Protein AF-A0AAV9M4F3-F1 (afdb_monomer)

Structure (mmCIF, N/CA/C/O backbone):
data_AF-A0AAV9M4F3-F1
#
_entry.id   AF-A0AAV9M4F3-F1
#
loop_
_atom_site.group_PDB
_atom_site.id
_atom_site.type_symbol
_atom_site.label_atom_id
_atom_site.label_alt_id
_atom_site.label_comp_id
_atom_site.label_asym_id
_atom_site.label_entity_id
_atom_site.label_seq_id
_atom_site.pdbx_PDB_ins_code
_atom_site.Cartn_x
_atom_site.Cartn_y
_atom_site.Cartn_z
_atom_site.occupancy
_atom_site.B_iso_or_equiv
_atom_site.auth_seq_id
_atom_site.auth_comp_id
_atom_site.auth_asym_id
_atom_site.auth_atom_id
_atom_site.pdbx_PDB_model_num
ATOM 1 N N . MET A 1 1 ? 44.749 11.381 95.506 1.00 36.91 1 MET A N 1
ATOM 2 C CA . MET A 1 1 ? 45.937 12.156 95.923 1.00 36.91 1 MET A CA 1
ATOM 3 C C . MET A 1 1 ? 46.611 12.678 94.663 1.00 36.91 1 MET A C 1
ATOM 5 O O . MET A 1 1 ? 46.812 11.901 93.741 1.00 36.91 1 MET A O 1
ATOM 9 N N . TYR A 1 2 ? 46.814 13.993 94.602 1.00 33.88 2 TYR A N 1
ATOM 10 C CA . TYR A 1 2 ? 47.424 14.760 93.508 1.00 33.88 2 TYR A CA 1
ATOM 11 C C . TYR A 1 2 ? 48.915 14.424 93.293 1.00 33.88 2 TYR A C 1
ATOM 13 O O . TYR A 1 2 ? 49.567 14.015 94.249 1.00 33.88 2 TYR A O 1
ATOM 21 N N . GLY A 1 3 ? 49.467 14.721 92.101 1.00 33.91 3 GLY A N 1
ATOM 22 C CA . GLY A 1 3 ? 50.887 15.114 91.969 1.00 33.91 3 GLY A CA 1
ATOM 23 C C . GLY A 1 3 ? 51.647 14.682 90.700 1.00 33.91 3 GLY A C 1
ATOM 24 O O . GLY A 1 3 ? 52.149 13.570 90.639 1.00 33.91 3 GLY A O 1
ATOM 25 N N . GLN A 1 4 ? 51.768 15.596 89.726 1.00 36.75 4 GLN A N 1
ATOM 26 C CA . GLN A 1 4 ? 52.709 15.638 88.573 1.00 36.75 4 GLN A CA 1
ATOM 27 C C . GLN A 1 4 ? 54.195 15.867 89.009 1.00 36.75 4 GLN A C 1
ATOM 29 O O . GLN A 1 4 ? 54.405 16.048 90.207 1.00 36.75 4 GLN A O 1
ATOM 34 N N . PRO A 1 5 ? 55.180 16.195 88.119 1.00 64.62 5 PRO A N 1
ATOM 35 C CA . PRO A 1 5 ? 55.730 15.613 86.865 1.00 64.62 5 PRO A CA 1
ATOM 36 C C . PRO A 1 5 ? 57.292 15.434 86.973 1.00 64.62 5 PRO A C 1
ATOM 38 O O . PRO A 1 5 ? 57.795 15.422 88.095 1.00 64.62 5 PRO A O 1
ATOM 41 N N . PRO A 1 6 ? 58.101 15.306 85.883 1.00 49.66 6 PRO A N 1
ATOM 42 C CA . PRO A 1 6 ? 58.659 16.525 85.264 1.00 49.66 6 PRO A CA 1
ATOM 43 C C . PRO A 1 6 ? 58.938 16.500 83.738 1.00 49.66 6 PRO A C 1
ATOM 45 O O . PRO A 1 6 ? 59.053 15.470 83.080 1.00 49.66 6 PRO A O 1
ATOM 48 N N . HIS A 1 7 ? 59.075 17.725 83.221 1.00 37.12 7 HIS A N 1
ATOM 49 C CA . HIS A 1 7 ? 59.673 18.178 81.958 1.00 37.12 7 HIS A CA 1
ATOM 50 C C . HIS A 1 7 ? 61.065 17.583 81.645 1.00 37.12 7 HIS A C 1
ATOM 52 O O . HIS A 1 7 ? 61.845 17.387 82.570 1.00 37.12 7 HIS A O 1
ATOM 58 N N . ASN A 1 8 ? 61.464 17.481 80.362 1.00 34.50 8 ASN A N 1
ATOM 59 C CA . ASN A 1 8 ? 62.283 18.523 79.702 1.00 34.50 8 ASN A CA 1
ATOM 60 C C . ASN A 1 8 ? 62.654 18.217 78.225 1.00 34.50 8 ASN A C 1
ATOM 62 O O . ASN A 1 8 ? 62.997 17.095 77.875 1.00 34.50 8 ASN A O 1
ATOM 66 N N . SER A 1 9 ? 62.629 19.292 77.424 1.00 30.66 9 SER A N 1
ATOM 67 C CA . SER A 1 9 ? 63.468 19.673 76.267 1.00 30.66 9 SER A CA 1
ATOM 68 C C . SER A 1 9 ? 63.914 18.679 75.180 1.00 30.66 9 SER A C 1
ATOM 70 O O . SER A 1 9 ? 64.603 17.705 75.459 1.00 30.66 9 SER A O 1
ATOM 72 N N . GLY A 1 10 ? 63.808 19.118 73.915 1.00 30.83 10 GLY A N 1
ATOM 73 C CA . GLY A 1 10 ? 64.914 18.897 72.968 1.00 30.83 10 GLY A CA 1
ATOM 74 C C . GLY A 1 10 ? 64.566 18.825 71.482 1.00 30.83 10 GLY A C 1
ATOM 75 O O . GLY A 1 10 ? 64.444 17.752 70.912 1.00 30.83 10 GLY A O 1
ATOM 76 N N . SER A 1 11 ? 64.487 19.984 70.838 1.00 33.66 11 SER A N 1
ATOM 77 C CA . SER A 1 11 ? 64.429 20.235 69.392 1.00 33.66 11 SER A CA 1
ATOM 78 C C . SER A 1 11 ? 65.418 19.420 68.531 1.00 33.66 11 SER A C 1
ATOM 80 O O . SER A 1 11 ? 66.601 19.393 68.862 1.00 33.66 11 SER A O 1
ATOM 82 N N . ARG A 1 12 ? 65.004 18.950 67.334 1.00 33.91 12 ARG A N 1
ATOM 83 C CA . ARG A 1 12 ? 65.708 19.194 66.041 1.00 33.91 12 ARG A CA 1
ATOM 84 C C . ARG A 1 12 ? 64.999 18.601 64.801 1.00 3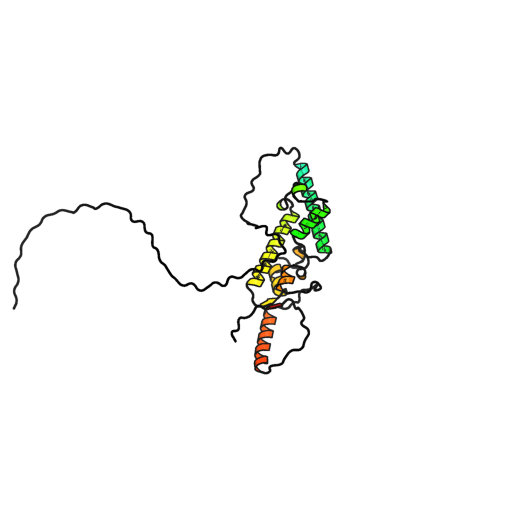3.91 12 ARG A C 1
ATOM 86 O O . ARG A 1 12 ? 64.804 17.405 64.664 1.00 33.91 12 ARG A O 1
ATOM 93 N N . ARG A 1 13 ? 64.693 19.522 63.878 1.00 33.84 13 ARG A N 1
ATOM 94 C CA . ARG A 1 13 ? 64.421 19.434 62.427 1.00 33.84 13 ARG A CA 1
ATOM 95 C C . ARG A 1 13 ? 64.874 18.150 61.690 1.00 33.84 13 ARG A C 1
ATOM 97 O O . ARG A 1 13 ? 66.064 17.856 61.702 1.00 33.84 13 ARG A O 1
ATOM 104 N N . ARG A 1 14 ? 64.006 17.590 60.833 1.00 34.41 14 ARG A N 1
ATOM 105 C CA . ARG A 1 14 ? 64.058 17.628 59.342 1.00 34.41 14 ARG A CA 1
ATOM 106 C C . ARG A 1 14 ? 63.061 16.625 58.728 1.00 34.41 14 ARG A C 1
ATOM 108 O O . ARG A 1 14 ? 62.772 15.583 59.296 1.00 34.41 14 ARG A O 1
ATOM 115 N N . SER A 1 15 ? 62.527 17.017 57.578 1.00 37.34 15 SER A N 1
ATOM 116 C CA . SER A 1 15 ? 61.495 16.394 56.740 1.00 37.34 15 SER A CA 1
ATOM 117 C C . SER A 1 15 ? 61.841 14.986 56.214 1.00 37.34 15 SER A C 1
ATOM 119 O O . SER A 1 15 ? 63.011 14.737 55.920 1.00 37.34 15 SER A O 1
ATOM 121 N N . PRO A 1 16 ? 60.847 14.100 55.984 1.00 45.00 16 PRO A N 1
ATOM 122 C CA . PRO A 1 16 ? 61.043 12.845 55.258 1.00 45.00 16 PRO A CA 1
ATOM 123 C C . PRO A 1 16 ? 60.895 13.008 53.726 1.00 45.00 16 PRO A C 1
ATOM 125 O O . PRO A 1 16 ? 60.172 13.897 53.265 1.00 45.00 16 PRO A O 1
ATOM 128 N N . PRO A 1 17 ? 61.559 12.154 52.921 1.00 39.84 17 PRO A N 1
ATOM 129 C CA . PRO A 1 17 ? 61.504 12.179 51.460 1.00 39.84 17 PRO A CA 1
ATOM 130 C C . PRO A 1 17 ? 60.249 11.477 50.901 1.00 39.84 17 PRO A C 1
ATOM 132 O O . PRO A 1 17 ? 59.674 10.591 51.529 1.00 39.84 17 PRO A O 1
ATOM 135 N N . LYS A 1 18 ? 59.845 11.875 49.687 1.00 42.41 18 LYS A N 1
ATOM 136 C CA . LYS A 1 18 ? 5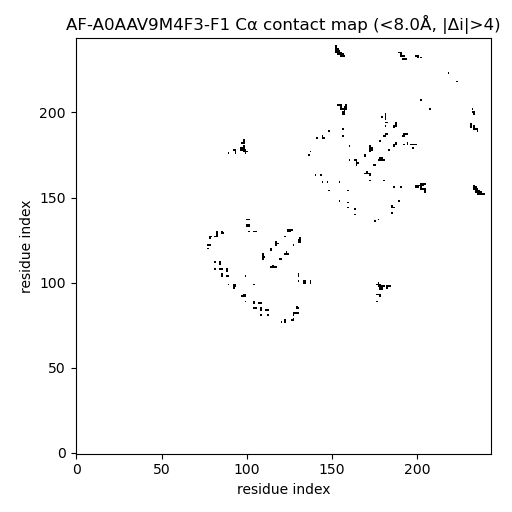8.716 11.324 48.912 1.00 42.41 18 LYS A CA 1
ATOM 137 C C . LYS A 1 18 ? 58.928 9.847 48.516 1.00 42.41 18 LYS A C 1
ATOM 139 O O . LYS A 1 18 ? 60.018 9.525 48.042 1.00 42.41 18 LYS A O 1
ATOM 144 N N . PRO A 1 19 ? 57.887 8.992 48.547 1.00 39.47 19 PRO A N 1
ATOM 145 C CA . PRO A 1 19 ? 57.871 7.726 47.816 1.00 39.47 19 PRO A CA 1
ATOM 146 C C . PRO A 1 19 ? 57.253 7.860 46.413 1.00 39.47 19 PRO A C 1
ATOM 148 O O . PRO A 1 19 ? 56.363 8.672 46.172 1.00 39.47 19 PRO A O 1
ATOM 151 N N . ARG A 1 20 ? 57.777 7.024 45.511 1.00 34.03 20 ARG A N 1
ATOM 152 C CA . ARG A 1 20 ? 57.511 6.885 44.071 1.00 34.03 20 ARG A CA 1
ATOM 153 C C . ARG A 1 20 ? 56.052 6.573 43.711 1.00 34.03 20 ARG A C 1
ATOM 155 O O . ARG A 1 20 ? 55.403 5.764 44.366 1.00 34.03 20 ARG A O 1
ATOM 162 N N . GLU A 1 21 ? 55.624 7.126 42.579 1.00 33.62 21 GLU A N 1
ATOM 163 C CA . GLU A 1 21 ? 54.439 6.732 41.815 1.00 33.62 21 GLU A CA 1
ATOM 164 C C . GLU A 1 21 ? 54.612 5.343 41.179 1.00 33.62 21 GLU A C 1
ATOM 166 O O . GLU A 1 21 ? 55.607 5.074 40.505 1.00 33.62 21 GLU A O 1
ATOM 171 N N . GLN A 1 22 ? 53.599 4.487 41.326 1.00 35.66 22 GLN A N 1
ATOM 172 C CA . GLN A 1 22 ? 53.272 3.433 40.364 1.00 35.66 22 GLN A CA 1
ATOM 173 C C . GLN A 1 22 ? 51.747 3.369 40.219 1.00 35.66 22 GLN A C 1
ATOM 175 O O . GLN A 1 22 ? 51.012 3.176 41.186 1.00 35.66 22 GLN A O 1
ATOM 180 N N . HIS A 1 23 ? 51.288 3.596 38.988 1.00 32.47 23 HIS A N 1
ATOM 181 C CA . HIS A 1 23 ? 49.892 3.640 38.562 1.00 32.47 23 HIS A CA 1
ATOM 182 C C . HIS A 1 23 ? 49.109 2.367 38.940 1.00 32.47 23 HIS A C 1
ATOM 184 O O . HIS A 1 23 ? 49.466 1.267 38.517 1.00 32.47 23 HIS A O 1
ATOM 190 N N . ARG A 1 24 ? 47.971 2.521 39.634 1.00 30.34 24 ARG A N 1
ATOM 191 C CA . ARG A 1 24 ? 46.909 1.502 39.705 1.00 30.34 24 ARG A CA 1
ATOM 192 C C . ARG A 1 24 ? 45.875 1.755 38.604 1.00 30.34 24 ARG A C 1
ATOM 194 O O . ARG A 1 24 ? 45.222 2.793 38.595 1.00 30.34 24 ARG A O 1
ATOM 201 N N . ARG A 1 25 ? 45.706 0.779 37.705 1.00 26.53 25 ARG A N 1
ATOM 202 C CA . ARG A 1 25 ? 44.519 0.634 36.847 1.00 26.53 25 ARG A CA 1
ATOM 203 C C . ARG A 1 25 ? 43.336 0.184 37.712 1.00 26.53 25 ARG A C 1
ATOM 205 O O . ARG A 1 25 ? 43.470 -0.786 38.453 1.00 26.53 25 ARG A O 1
ATOM 212 N N . PHE A 1 26 ? 42.193 0.853 37.594 1.00 28.64 26 PHE A N 1
ATOM 213 C CA . PHE A 1 26 ? 40.926 0.398 38.166 1.00 28.64 26 PHE A CA 1
ATOM 214 C C . PHE A 1 26 ? 40.188 -0.473 37.142 1.00 28.64 26 PHE A C 1
ATOM 216 O O . PHE A 1 26 ? 39.771 0.018 36.099 1.00 28.64 26 PHE A O 1
ATOM 223 N N . HIS A 1 27 ? 40.021 -1.757 37.455 1.00 31.84 27 HIS A N 1
ATOM 224 C CA . HIS A 1 27 ? 38.953 -2.604 36.924 1.00 31.84 27 HIS A CA 1
ATOM 225 C C . HIS A 1 27 ? 38.106 -3.031 38.127 1.00 31.84 27 HIS A C 1
ATOM 227 O O . HIS A 1 27 ? 38.614 -3.703 39.023 1.00 31.84 27 HIS A O 1
ATOM 233 N N . GLN A 1 28 ? 36.846 -2.601 38.177 1.00 32.81 28 GLN A N 1
ATOM 234 C CA . GLN A 1 28 ? 35.847 -3.109 39.116 1.00 32.81 28 GLN A CA 1
ATOM 235 C C . GLN A 1 28 ? 34.913 -4.051 38.355 1.00 32.81 28 GLN A C 1
ATOM 237 O O . GLN A 1 28 ? 34.187 -3.619 37.465 1.00 32.81 28 GLN A O 1
ATOM 242 N N . ASN A 1 29 ? 34.955 -5.331 38.724 1.00 28.27 29 ASN A N 1
ATOM 243 C CA . ASN A 1 29 ? 33.847 -6.262 38.534 1.00 28.27 29 ASN A CA 1
ATOM 244 C C . ASN A 1 29 ? 32.777 -5.950 39.587 1.00 28.27 29 ASN A C 1
ATOM 246 O O . ASN A 1 29 ? 33.109 -5.767 40.761 1.00 28.27 29 ASN A O 1
ATOM 250 N N . SER A 1 30 ? 31.507 -5.944 39.192 1.00 29.98 30 SER A N 1
ATOM 251 C CA . SER A 1 30 ? 30.393 -6.067 40.129 1.00 29.98 30 SER A CA 1
ATOM 252 C C . SER A 1 30 ? 29.280 -6.870 39.468 1.00 29.98 30 SER A C 1
ATOM 254 O O . SER A 1 30 ? 28.724 -6.459 38.451 1.00 29.98 30 SER A O 1
ATOM 256 N N . ASP A 1 31 ? 29.023 -8.041 40.039 1.00 30.45 31 ASP A N 1
ATOM 257 C CA . ASP A 1 31 ? 27.980 -8.970 39.640 1.00 30.45 31 ASP A CA 1
ATOM 258 C C . ASP A 1 31 ? 26.675 -8.694 40.407 1.00 30.45 31 ASP A C 1
ATOM 260 O O . ASP A 1 31 ? 26.673 -8.485 41.619 1.00 30.45 31 ASP A O 1
ATOM 264 N N . HIS A 1 32 ? 25.580 -8.805 39.648 1.00 30.75 32 HIS A N 1
ATOM 265 C CA . HIS A 1 32 ? 24.209 -9.164 40.042 1.00 30.75 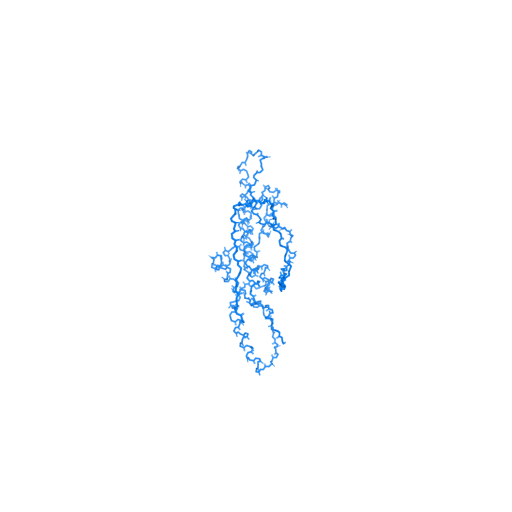32 HIS A CA 1
ATOM 266 C C . HIS A 1 32 ? 23.260 -8.065 40.556 1.00 30.75 32 HIS A C 1
ATOM 268 O O . HIS A 1 32 ? 23.015 -7.909 41.749 1.00 30.75 32 HIS A O 1
ATOM 274 N N . ILE A 1 33 ? 22.559 -7.438 39.598 1.00 28.64 33 ILE A N 1
ATOM 275 C CA . ILE A 1 33 ? 21.176 -6.969 39.775 1.00 28.64 33 ILE A CA 1
ATOM 276 C C . ILE A 1 33 ? 20.260 -7.828 38.895 1.00 28.64 33 ILE A C 1
ATOM 278 O O . ILE A 1 33 ? 20.448 -7.947 37.684 1.00 28.64 33 ILE A O 1
ATOM 282 N N . HIS A 1 34 ? 19.272 -8.438 39.542 1.00 31.05 34 HIS A N 1
ATOM 283 C CA . HIS A 1 34 ? 18.214 -9.246 38.952 1.00 31.05 34 HIS A CA 1
ATOM 284 C C . HIS A 1 34 ? 17.273 -8.328 38.150 1.00 31.05 34 HIS A C 1
ATOM 286 O O . HIS A 1 34 ? 16.518 -7.553 38.731 1.00 31.05 34 HIS A O 1
ATOM 292 N N . SER A 1 35 ? 17.342 -8.388 36.818 1.00 27.88 35 SER A N 1
ATOM 293 C CA . SER A 1 35 ? 16.383 -7.736 35.919 1.00 27.88 35 SER A CA 1
ATOM 294 C C . SER A 1 35 ? 15.358 -8.762 35.446 1.00 27.88 35 SER A C 1
ATOM 296 O O . SER A 1 35 ? 15.712 -9.829 34.937 1.00 27.88 35 SER A O 1
ATOM 298 N N . SER A 1 36 ? 14.089 -8.450 35.678 1.00 29.23 36 SER A N 1
ATOM 299 C CA . SER A 1 36 ? 12.918 -9.184 35.221 1.00 29.23 36 SER A CA 1
ATOM 300 C C . SER A 1 36 ? 12.835 -9.193 33.692 1.00 29.23 36 SER A C 1
ATOM 302 O O . SER A 1 36 ? 13.106 -8.206 33.012 1.00 29.23 36 SER A O 1
ATOM 304 N N . GLN A 1 37 ? 12.468 -10.360 33.168 1.00 28.16 37 GLN A N 1
ATOM 305 C CA . GLN A 1 37 ? 12.409 -10.704 31.752 1.00 28.16 37 GLN A CA 1
ATOM 306 C C . GLN A 1 37 ? 11.556 -9.722 30.939 1.00 28.16 37 GLN A C 1
ATOM 308 O O . GLN A 1 37 ? 10.338 -9.644 31.096 1.00 28.16 37 GLN A O 1
ATOM 313 N N . SER A 1 38 ? 12.199 -9.037 29.999 1.00 29.09 38 SER A N 1
ATOM 314 C CA . SER A 1 38 ? 11.549 -8.457 28.833 1.00 29.09 38 SER A CA 1
ATOM 315 C C . SER A 1 38 ? 10.957 -9.587 27.986 1.00 29.09 38 SER A C 1
ATOM 317 O O . SER A 1 38 ? 11.669 -10.464 27.495 1.00 29.09 38 SER A O 1
ATOM 319 N N . GLN A 1 39 ? 9.632 -9.588 27.831 1.00 28.62 39 GLN A N 1
ATOM 320 C CA . GLN A 1 39 ? 8.961 -10.475 26.889 1.00 28.62 39 GLN A CA 1
ATOM 321 C C . GLN A 1 39 ? 9.410 -10.123 25.468 1.00 28.62 39 GLN A C 1
ATOM 323 O O . GLN A 1 39 ? 9.155 -9.028 24.970 1.00 28.62 39 GLN A O 1
ATOM 328 N N . ASN A 1 40 ? 10.103 -11.066 24.832 1.00 25.22 40 ASN A N 1
ATOM 329 C CA . ASN A 1 40 ? 10.428 -11.025 23.415 1.00 25.22 40 ASN A CA 1
ATOM 330 C C . ASN A 1 40 ? 9.125 -10.985 22.609 1.00 25.22 40 ASN A C 1
ATOM 332 O O . ASN A 1 40 ? 8.413 -11.986 22.515 1.00 25.22 40 ASN A O 1
ATOM 336 N N . TYR A 1 41 ? 8.820 -9.834 22.014 1.00 30.66 41 TYR A N 1
ATOM 337 C CA . TYR A 1 41 ? 7.821 -9.746 20.959 1.00 30.66 41 TYR A CA 1
ATOM 338 C C . TYR A 1 41 ? 8.390 -10.443 19.722 1.00 30.66 41 TYR A C 1
ATOM 340 O O . TYR A 1 41 ? 9.192 -9.882 18.978 1.00 30.66 41 TYR A O 1
ATOM 348 N N . TYR A 1 42 ? 8.005 -11.703 19.532 1.00 30.55 42 TYR A N 1
ATOM 349 C CA . TYR A 1 42 ? 8.253 -12.426 18.294 1.00 30.55 42 TYR A CA 1
ATOM 350 C C . TYR A 1 42 ? 7.461 -11.747 17.175 1.00 30.55 42 TYR A C 1
ATOM 352 O O . TYR A 1 42 ? 6.239 -11.865 17.098 1.00 30.55 42 TYR A O 1
ATOM 360 N N . PHE A 1 43 ? 8.166 -11.020 16.310 1.00 33.78 43 PHE A N 1
ATOM 361 C CA . PHE A 1 43 ? 7.644 -10.618 15.011 1.00 33.78 43 PHE A CA 1
ATOM 362 C C . PHE A 1 43 ? 7.334 -11.897 14.217 1.00 33.78 43 PHE A C 1
ATOM 364 O O . PHE A 1 43 ? 8.243 -12.710 14.026 1.00 33.78 43 PHE A O 1
ATOM 371 N N . PRO A 1 44 ? 6.092 -12.129 13.758 1.00 33.69 44 PRO A N 1
ATOM 372 C CA . PRO A 1 44 ? 5.830 -13.246 12.867 1.00 33.69 44 PRO A CA 1
ATOM 373 C C . PRO A 1 44 ? 6.552 -12.980 11.538 1.00 33.69 44 PRO A C 1
ATOM 375 O O . PRO A 1 44 ? 6.191 -12.071 10.792 1.00 33.69 44 PRO A O 1
ATOM 378 N N . GLN A 1 45 ? 7.602 -13.757 11.251 1.00 31.33 45 GLN A N 1
ATOM 379 C CA . GLN A 1 45 ? 8.213 -13.799 9.925 1.00 31.33 45 GLN A CA 1
ATOM 380 C C . GLN A 1 45 ? 7.186 -14.359 8.941 1.00 31.33 45 GLN A C 1
ATOM 382 O O . GLN A 1 45 ? 6.892 -15.553 8.949 1.00 31.33 45 GLN A O 1
ATOM 387 N N . ASN A 1 46 ? 6.641 -13.498 8.086 1.00 34.75 46 ASN A N 1
ATOM 388 C CA . ASN A 1 46 ? 5.799 -13.939 6.988 1.00 34.75 46 ASN A CA 1
ATOM 389 C C . ASN A 1 46 ? 6.695 -14.435 5.838 1.00 34.75 46 ASN A C 1
ATOM 391 O O . ASN A 1 46 ? 7.555 -13.704 5.348 1.00 34.75 46 ASN A O 1
ATOM 395 N N . SER A 1 47 ? 6.494 -15.679 5.404 1.00 31.83 47 SER A N 1
ATOM 396 C CA . SER A 1 47 ? 7.343 -16.419 4.453 1.00 31.83 47 SER A CA 1
ATOM 397 C C . SER A 1 47 ? 7.204 -15.991 2.981 1.00 31.83 47 SER A C 1
ATOM 399 O O . SER A 1 47 ? 7.633 -16.716 2.089 1.00 31.83 47 SER A O 1
ATOM 401 N N . TYR A 1 48 ? 6.616 -14.823 2.706 1.00 36.62 48 TYR A N 1
ATOM 402 C CA . TYR A 1 48 ? 6.393 -14.308 1.345 1.00 36.62 48 TYR A CA 1
ATOM 403 C C . TYR A 1 48 ? 7.515 -13.395 0.829 1.00 36.62 48 TYR A C 1
ATOM 405 O O . TYR A 1 48 ? 7.424 -12.873 -0.279 1.00 36.62 48 TYR A O 1
ATOM 413 N N . PHE A 1 49 ? 8.589 -13.229 1.601 1.00 39.31 49 PHE A N 1
ATOM 414 C CA . PHE A 1 49 ? 9.776 -12.490 1.189 1.00 39.31 49 PHE A CA 1
ATOM 415 C C . PHE A 1 49 ? 10.985 -13.431 1.184 1.00 39.31 49 PHE A C 1
ATOM 417 O O . PHE A 1 49 ? 11.290 -14.019 2.227 1.00 39.31 49 PHE A O 1
ATOM 424 N N . PRO A 1 50 ? 11.733 -13.566 0.071 1.00 27.73 50 PRO A N 1
ATOM 425 C CA . PRO A 1 50 ? 13.111 -13.998 0.196 1.00 27.73 50 PRO A CA 1
ATOM 426 C C . PRO A 1 50 ? 13.811 -12.956 1.066 1.00 27.73 50 PRO A C 1
ATOM 428 O O . PRO A 1 50 ? 13.761 -11.761 0.778 1.00 27.73 50 PRO A O 1
ATOM 431 N N . ASN A 1 51 ? 14.400 -13.424 2.164 1.00 31.61 51 ASN A N 1
ATOM 432 C CA . ASN A 1 51 ? 15.109 -12.632 3.157 1.00 31.61 51 ASN A CA 1
ATOM 433 C C . ASN A 1 51 ? 16.308 -11.920 2.505 1.00 31.61 51 ASN A C 1
ATOM 435 O O . ASN A 1 51 ? 17.438 -12.397 2.559 1.00 31.61 51 ASN A O 1
ATOM 439 N N . GLN A 1 52 ? 16.065 -10.786 1.850 1.00 36.50 52 GLN A N 1
ATOM 440 C CA . GLN A 1 52 ? 17.098 -9.801 1.587 1.00 36.50 52 GLN A CA 1
ATOM 441 C C . GLN A 1 52 ? 17.178 -8.956 2.845 1.00 36.50 52 GLN A C 1
ATOM 443 O O . GLN A 1 52 ? 16.388 -8.033 3.039 1.00 36.50 52 GLN A O 1
ATOM 448 N N . SER A 1 53 ? 18.116 -9.335 3.715 1.00 31.55 53 SER A N 1
ATOM 449 C CA . SER A 1 53 ? 18.656 -8.482 4.768 1.00 31.55 53 SER A CA 1
ATOM 450 C C . SER A 1 53 ? 18.895 -7.088 4.186 1.00 31.55 53 SER A C 1
ATOM 452 O O . SER A 1 53 ? 19.907 -6.821 3.539 1.00 31.55 53 SER A O 1
ATOM 454 N N . SER A 1 54 ? 17.914 -6.206 4.351 1.00 37.59 54 SER A N 1
ATOM 455 C CA . SER A 1 54 ? 18.038 -4.808 3.982 1.00 37.59 54 SER A CA 1
ATOM 456 C C . SER A 1 54 ? 18.663 -4.138 5.184 1.00 37.59 54 SER A C 1
ATOM 458 O O . SER A 1 54 ? 18.000 -3.531 6.020 1.00 37.59 54 SER A O 1
ATOM 460 N N . ASN A 1 55 ? 19.972 -4.336 5.302 1.00 29.61 55 ASN A N 1
ATOM 461 C CA . ASN A 1 55 ? 20.804 -3.507 6.144 1.00 29.61 55 ASN A CA 1
ATOM 462 C C . ASN A 1 55 ? 20.733 -2.094 5.541 1.00 29.61 55 ASN A C 1
ATOM 464 O O . ASN A 1 55 ? 21.519 -1.742 4.664 1.00 29.61 55 ASN A O 1
ATOM 468 N N . PHE A 1 56 ? 19.760 -1.289 5.976 1.00 41.22 56 PHE A N 1
ATOM 469 C CA . PHE A 1 56 ? 19.636 0.136 5.649 1.00 41.22 56 PHE A CA 1
ATOM 470 C C . PHE A 1 56 ? 20.687 0.959 6.413 1.00 41.22 56 PHE A C 1
ATOM 472 O O . PHE A 1 56 ? 20.396 1.983 7.027 1.00 41.22 56 PHE A O 1
ATOM 479 N N . GLY A 1 57 ? 21.936 0.495 6.393 1.00 29.08 57 GLY A N 1
ATOM 480 C CA . GLY A 1 57 ? 23.075 1.349 6.672 1.00 29.08 57 GLY A CA 1
ATOM 481 C C . GLY A 1 57 ? 23.238 2.304 5.497 1.00 29.08 57 GLY A C 1
ATOM 482 O O . GLY A 1 57 ? 23.151 1.887 4.344 1.00 29.08 57 GLY A O 1
ATOM 483 N N . TYR A 1 58 ? 23.460 3.584 5.784 1.00 35.28 58 TYR A N 1
ATOM 484 C CA . TYR A 1 58 ? 23.911 4.561 4.801 1.00 35.28 58 TYR A CA 1
ATOM 485 C C . TYR A 1 58 ? 25.114 3.986 4.038 1.00 35.28 58 TYR A C 1
ATOM 487 O O . TYR A 1 58 ? 26.219 3.933 4.574 1.00 35.28 58 TYR A O 1
ATOM 495 N N . ILE A 1 59 ? 24.903 3.521 2.805 1.00 36.81 59 ILE A N 1
ATOM 496 C CA . ILE A 1 59 ? 25.997 3.097 1.933 1.00 36.81 59 ILE A CA 1
ATOM 497 C C . ILE A 1 59 ? 26.426 4.342 1.154 1.00 36.81 59 ILE A C 1
ATOM 499 O O . ILE A 1 59 ? 25.624 4.868 0.376 1.00 36.81 59 ILE A O 1
ATOM 503 N N . PRO A 1 60 ? 27.652 4.855 1.356 1.00 37.69 60 PRO A N 1
ATOM 504 C CA . PRO A 1 60 ? 28.142 5.975 0.574 1.00 37.69 60 PRO A CA 1
ATOM 505 C C . PRO A 1 60 ? 28.213 5.564 -0.899 1.00 37.69 60 PRO A C 1
ATOM 507 O O . PRO A 1 60 ? 28.639 4.458 -1.240 1.00 37.69 60 PRO A O 1
ATOM 510 N N . PHE A 1 61 ? 27.765 6.463 -1.775 1.00 37.62 61 PHE A N 1
ATOM 511 C CA . PHE A 1 61 ? 27.840 6.326 -3.225 1.00 37.62 61 PHE A CA 1
ATOM 512 C C . PHE A 1 61 ? 29.298 6.141 -3.67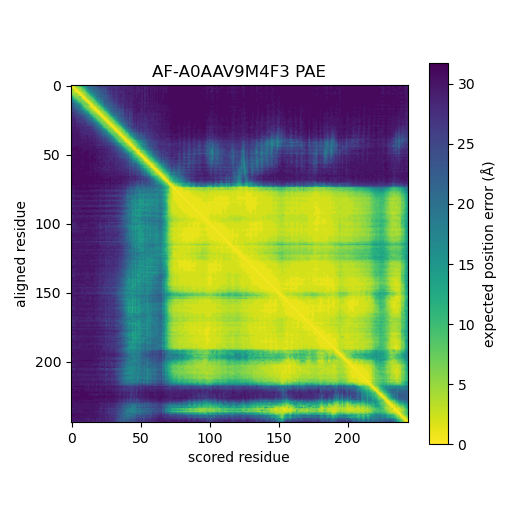4 1.00 37.62 61 PHE A C 1
ATOM 514 O O . PHE A 1 61 ? 29.993 7.109 -3.970 1.00 37.62 61 PHE A O 1
ATOM 521 N N . HIS A 1 62 ? 29.768 4.899 -3.766 1.00 40.22 62 HIS A N 1
ATOM 522 C CA . HIS A 1 62 ? 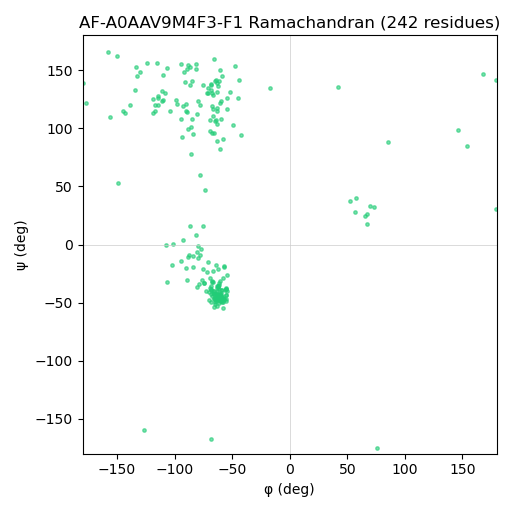31.013 4.588 -4.456 1.00 40.22 62 HIS A CA 1
ATOM 523 C C . HIS A 1 62 ? 30.720 4.401 -5.946 1.00 40.22 62 HIS A C 1
ATOM 525 O O . HIS A 1 62 ? 30.205 3.373 -6.384 1.00 40.22 62 HIS A O 1
ATOM 531 N N . GLN A 1 63 ? 31.027 5.438 -6.727 1.00 42.59 63 GLN A N 1
ATOM 532 C CA . GLN A 1 63 ? 31.166 5.324 -8.175 1.00 42.59 63 GLN A CA 1
ATOM 533 C C . GLN A 1 63 ? 32.401 4.467 -8.460 1.00 42.59 63 GLN A C 1
ATOM 535 O O . GLN A 1 63 ? 33.507 4.814 -8.054 1.00 42.59 63 GLN A O 1
ATOM 540 N N . ASN A 1 64 ? 32.207 3.336 -9.130 1.00 36.75 64 ASN A N 1
ATOM 541 C CA . ASN A 1 64 ? 33.300 2.486 -9.582 1.00 36.75 64 ASN A CA 1
ATOM 542 C C . ASN A 1 64 ? 33.921 3.130 -10.844 1.00 36.75 64 ASN A C 1
ATOM 544 O O . ASN A 1 64 ? 33.190 3.324 -11.821 1.00 36.75 64 ASN A O 1
ATOM 548 N N . PRO A 1 65 ? 35.215 3.498 -10.870 1.00 48.19 65 PRO A N 1
ATOM 549 C CA . PRO A 1 65 ? 35.825 4.105 -12.045 1.00 48.19 65 PRO A CA 1
ATOM 550 C C . PRO A 1 65 ? 36.354 2.995 -12.956 1.00 48.19 65 PRO A C 1
ATOM 552 O O . PRO A 1 65 ? 37.420 2.438 -12.712 1.00 48.19 65 PRO A O 1
ATOM 555 N N . GLY A 1 66 ? 35.603 2.638 -13.999 1.00 42.81 66 GLY A N 1
ATOM 556 C CA . GLY A 1 66 ? 36.070 1.577 -14.891 1.00 42.81 66 GLY A CA 1
ATOM 557 C C . GLY A 1 66 ? 35.184 1.183 -16.061 1.00 42.81 66 GLY A C 1
ATOM 558 O O . GLY A 1 66 ? 35.246 0.031 -16.453 1.00 42.81 66 GLY A O 1
ATOM 559 N N . PHE A 1 67 ? 34.381 2.083 -16.635 1.00 44.69 67 PHE A N 1
ATOM 560 C CA . PHE A 1 67 ? 33.796 1.863 -17.964 1.00 44.69 67 PHE A CA 1
ATOM 561 C C . PHE A 1 67 ? 33.762 3.192 -18.719 1.00 44.69 67 PHE A C 1
ATOM 563 O O . PHE A 1 67 ? 33.087 4.137 -18.315 1.00 44.69 67 PHE A O 1
ATOM 570 N N . GLN A 1 68 ? 34.548 3.286 -19.791 1.00 41.75 68 GLN A N 1
ATOM 571 C CA . GLN A 1 68 ? 34.587 4.450 -20.674 1.00 41.75 68 GLN A CA 1
ATOM 572 C C . GLN A 1 68 ? 33.250 4.555 -21.426 1.00 41.75 68 GLN A C 1
ATOM 574 O O . GLN A 1 68 ? 33.032 3.889 -22.434 1.00 41.75 68 GLN A O 1
ATOM 579 N N . PHE A 1 69 ? 32.329 5.374 -20.914 1.00 43.56 69 PHE A N 1
ATOM 580 C CA . PHE A 1 69 ? 31.048 5.661 -21.560 1.00 43.56 69 PHE A CA 1
ATOM 581 C C . PHE A 1 69 ? 31.226 6.706 -22.662 1.00 43.56 69 PHE A C 1
ATOM 583 O O . PHE A 1 69 ? 31.423 7.886 -22.382 1.00 43.56 69 PHE A O 1
ATOM 590 N N . SER A 1 70 ? 31.048 6.290 -23.915 1.00 47.34 70 SER A N 1
ATOM 591 C CA . SER A 1 70 ? 30.780 7.206 -25.035 1.00 47.34 70 SER A CA 1
ATOM 592 C C . SER A 1 70 ? 29.283 7.538 -25.205 1.00 47.34 70 SER A C 1
ATOM 594 O O . SER A 1 70 ? 28.890 8.032 -26.253 1.00 47.34 70 SER A O 1
ATOM 596 N N . SER A 1 71 ? 28.406 7.290 -24.220 1.00 55.88 71 SER A N 1
ATOM 597 C CA . SER A 1 71 ? 26.947 7.381 -24.443 1.00 55.88 71 SER A CA 1
ATOM 598 C C . SER A 1 71 ? 26.121 7.809 -23.220 1.00 55.88 71 SER A C 1
ATOM 600 O O . SER A 1 71 ? 25.136 7.171 -22.852 1.00 55.88 71 SER A O 1
ATOM 602 N N . ARG A 1 72 ? 26.467 8.936 -22.584 1.00 58.66 72 ARG A N 1
ATOM 603 C CA . ARG A 1 72 ? 25.658 9.503 -21.480 1.00 58.66 72 ARG A CA 1
ATOM 604 C C . ARG A 1 72 ? 24.182 9.735 -21.869 1.00 58.66 72 ARG A C 1
ATOM 606 O O . ARG A 1 72 ? 23.324 9.664 -20.998 1.00 58.66 72 ARG A O 1
ATOM 613 N N . SER A 1 73 ? 23.894 9.946 -23.158 1.00 64.75 73 SER A N 1
ATOM 614 C CA . SER A 1 73 ? 22.533 10.003 -23.716 1.00 64.75 73 SER A CA 1
ATOM 615 C C . SER A 1 73 ? 21.804 8.652 -23.673 1.00 64.75 73 SER A C 1
ATOM 617 O O . SER A 1 73 ? 20.661 8.590 -23.238 1.00 64.75 73 SER A O 1
ATOM 619 N N . SER A 1 74 ? 22.478 7.558 -24.037 1.00 82.12 74 SER A N 1
ATOM 620 C CA . SER A 1 74 ? 21.873 6.223 -24.140 1.00 82.12 74 SER A CA 1
ATOM 621 C C . SER A 1 74 ? 21.463 5.646 -22.782 1.00 82.12 74 SER A C 1
ATOM 623 O O . SER A 1 74 ? 20.405 5.037 -22.669 1.00 82.12 74 SER A O 1
ATOM 625 N N . TYR A 1 75 ? 22.254 5.869 -21.725 1.00 88.56 75 TYR A N 1
ATOM 626 C CA . TYR A 1 75 ? 21.876 5.407 -20.383 1.00 88.56 75 TYR A CA 1
ATOM 627 C C . TYR A 1 75 ? 20.639 6.146 -19.848 1.00 88.56 75 TYR A C 1
ATOM 629 O O . TYR A 1 75 ? 19.756 5.524 -19.259 1.00 88.56 75 TYR A O 1
ATOM 637 N N . GLY A 1 76 ? 20.556 7.461 -20.086 1.00 91.12 76 GLY A N 1
ATOM 638 C CA . GLY A 1 76 ? 19.378 8.258 -19.734 1.00 91.12 76 GLY A CA 1
ATOM 639 C C . GLY A 1 76 ? 18.115 7.733 -20.418 1.00 91.12 76 GLY A C 1
ATOM 640 O O . GLY A 1 76 ? 17.120 7.480 -19.746 1.00 91.12 76 GLY A O 1
ATOM 641 N N . GLU A 1 77 ? 18.190 7.449 -21.720 1.00 93.00 77 GLU A N 1
ATOM 642 C CA . GLU A 1 77 ? 17.078 6.865 -22.482 1.00 93.00 77 GLU A CA 1
ATOM 643 C C . GLU A 1 77 ? 16.622 5.504 -21.935 1.00 93.00 77 GLU A C 1
ATOM 645 O O . GLU A 1 77 ? 15.419 5.229 -21.882 1.00 93.00 77 GLU A O 1
ATOM 650 N N . VAL A 1 78 ? 17.560 4.652 -21.503 1.00 94.62 78 VAL A N 1
ATOM 651 C CA . VAL A 1 78 ? 17.231 3.360 -20.880 1.00 94.62 78 VAL A CA 1
ATOM 652 C C . VAL A 1 78 ? 16.496 3.574 -19.559 1.00 94.62 78 VAL A C 1
ATOM 654 O O . VAL A 1 78 ? 15.428 2.990 -19.370 1.00 94.62 78 VAL A O 1
ATOM 657 N N . VAL A 1 79 ? 17.012 4.428 -18.669 1.00 96.50 79 VAL A N 1
ATOM 658 C CA . VAL A 1 79 ? 16.360 4.723 -17.381 1.00 96.50 79 VAL A CA 1
ATOM 659 C C . VAL A 1 79 ? 14.961 5.288 -17.599 1.00 96.50 79 VAL A C 1
ATOM 661 O O . VAL A 1 79 ? 14.017 4.806 -16.982 1.00 96.50 79 VAL A O 1
ATOM 664 N N . GLU A 1 80 ? 14.795 6.239 -18.516 1.00 96.88 80 GLU A N 1
ATOM 665 C CA . GLU A 1 80 ? 13.486 6.817 -18.824 1.00 96.88 80 GLU A CA 1
ATOM 666 C C . GLU A 1 80 ? 12.505 5.793 -19.405 1.00 96.88 80 GLU A C 1
ATOM 668 O O . GLU A 1 80 ? 11.326 5.779 -19.049 1.00 96.88 80 GLU A O 1
ATOM 673 N N . ARG A 1 81 ? 12.963 4.914 -20.307 1.00 97.12 81 ARG A N 1
ATOM 674 C CA . ARG A 1 81 ? 12.129 3.833 -20.853 1.00 97.12 81 ARG A CA 1
ATOM 675 C C . ARG A 1 81 ? 11.648 2.902 -19.742 1.00 97.12 81 ARG A C 1
ATOM 677 O O . ARG A 1 81 ? 10.487 2.491 -19.760 1.00 97.12 81 ARG A O 1
ATOM 684 N N . VAL A 1 82 ? 12.534 2.555 -18.815 1.00 98.00 82 VAL A N 1
ATOM 685 C CA . VAL A 1 82 ? 12.217 1.682 -17.683 1.00 98.00 82 VAL A CA 1
ATOM 686 C C . VAL A 1 82 ? 11.268 2.381 -16.710 1.00 98.00 82 VAL A C 1
ATOM 688 O O . VAL A 1 82 ? 10.280 1.780 -16.293 1.00 98.00 82 VAL A O 1
ATOM 691 N N . ASP A 1 83 ? 11.499 3.658 -16.414 1.00 98.44 83 ASP A N 1
ATOM 692 C CA . ASP A 1 83 ? 10.641 4.461 -15.540 1.00 98.44 83 ASP A CA 1
ATOM 693 C C . ASP A 1 83 ? 9.217 4.593 -16.099 1.00 98.44 83 ASP A C 1
ATOM 695 O O . ASP A 1 83 ? 8.244 4.341 -15.390 1.00 98.44 83 ASP A O 1
ATOM 699 N N . ARG A 1 84 ? 9.073 4.834 -17.410 1.00 98.50 84 ARG A N 1
ATOM 700 C CA . ARG A 1 84 ? 7.761 4.825 -18.083 1.00 98.50 84 ARG A CA 1
ATOM 701 C C . ARG A 1 84 ? 7.035 3.486 -17.945 1.00 98.50 84 ARG A C 1
ATOM 703 O O . ARG A 1 84 ? 5.819 3.472 -17.758 1.00 98.50 84 ARG A O 1
ATOM 710 N N . ALA A 1 85 ? 7.755 2.367 -18.034 1.00 98.44 85 ALA A N 1
ATOM 711 C CA . ALA A 1 85 ? 7.161 1.047 -17.834 1.00 98.44 85 ALA A CA 1
ATOM 712 C C . ALA A 1 85 ? 6.690 0.857 -16.383 1.00 98.44 85 ALA A C 1
ATOM 714 O O . ALA A 1 85 ? 5.586 0.364 -16.166 1.00 98.44 85 ALA A O 1
ATOM 715 N N . VAL A 1 86 ? 7.478 1.306 -15.401 1.00 98.56 86 VAL A N 1
ATOM 716 C CA . VAL A 1 86 ? 7.110 1.289 -13.976 1.00 98.56 86 VAL A CA 1
ATOM 717 C C . VAL A 1 86 ? 5.853 2.119 -13.714 1.00 98.56 86 VAL A C 1
ATOM 719 O O . VAL A 1 86 ? 4.922 1.612 -13.092 1.00 98.56 86 VAL A O 1
ATOM 722 N N . ILE A 1 87 ? 5.789 3.353 -14.226 1.00 98.62 87 ILE A N 1
ATOM 723 C CA . ILE A 1 87 ? 4.612 4.230 -14.097 1.00 98.62 87 ILE A CA 1
ATOM 724 C C . ILE A 1 87 ? 3.380 3.555 -14.702 1.00 98.62 87 ILE A C 1
ATOM 726 O O . ILE A 1 87 ? 2.324 3.506 -14.071 1.00 98.62 87 ILE A O 1
ATOM 730 N N . LYS A 1 88 ? 3.516 2.988 -15.909 1.00 98.56 88 LYS A N 1
ATOM 731 C CA . LYS A 1 88 ? 2.412 2.300 -16.581 1.00 98.56 88 LYS A CA 1
ATOM 732 C C . LYS A 1 88 ? 1.916 1.108 -15.764 1.00 98.56 88 LYS A C 1
ATOM 734 O O . LYS A 1 88 ? 0.722 1.011 -15.521 1.00 98.56 88 LYS A O 1
ATOM 739 N N . VAL A 1 89 ? 2.816 0.231 -15.324 1.00 98.44 89 VAL A N 1
ATOM 740 C CA . VAL A 1 89 ? 2.475 -0.937 -14.498 1.00 98.44 89 VAL A CA 1
ATOM 741 C C . VAL A 1 89 ? 1.784 -0.524 -13.205 1.00 98.44 89 VAL A C 1
ATOM 743 O O . VAL A 1 89 ? 0.784 -1.127 -12.829 1.00 98.44 89 VAL A O 1
ATOM 746 N N . ARG A 1 90 ? 2.310 0.498 -12.523 1.00 98.19 90 ARG A N 1
ATOM 747 C CA . ARG A 1 90 ? 1.727 1.006 -11.280 1.00 98.19 90 ARG A CA 1
ATOM 748 C C . ARG A 1 90 ? 0.289 1.459 -11.502 1.00 98.19 90 ARG A C 1
ATOM 750 O O . ARG A 1 90 ? -0.597 1.026 -10.777 1.00 98.19 90 ARG A O 1
ATOM 757 N N . ARG A 1 91 ? 0.064 2.272 -12.532 1.00 98.12 91 ARG A N 1
ATOM 758 C CA . ARG A 1 91 ? -1.269 2.739 -12.916 1.00 98.12 91 ARG A CA 1
ATOM 759 C C . ARG A 1 91 ? -2.203 1.577 -13.254 1.00 98.12 91 ARG A C 1
ATOM 761 O O . ARG A 1 91 ? -3.312 1.543 -12.743 1.00 98.12 91 ARG A O 1
ATOM 768 N N . ASP A 1 92 ? -1.741 0.611 -14.047 1.00 98.25 92 ASP A N 1
ATOM 769 C CA . ASP A 1 92 ? -2.545 -0.552 -14.442 1.00 98.25 92 ASP A CA 1
ATOM 770 C C . ASP A 1 92 ? -2.975 -1.387 -13.203 1.00 98.25 92 ASP A C 1
ATOM 772 O O . ASP A 1 92 ? -4.093 -1.895 -13.161 1.00 98.25 92 ASP A O 1
ATOM 776 N N . LEU A 1 93 ? -2.132 -1.489 -12.162 1.00 97.38 93 LEU A N 1
ATOM 777 C CA . LEU A 1 93 ? -2.489 -2.143 -10.889 1.00 97.38 93 LEU A CA 1
ATOM 778 C C . LEU A 1 93 ? -3.519 -1.344 -10.074 1.00 97.38 93 LEU A C 1
ATOM 780 O O . LEU A 1 93 ? -4.431 -1.937 -9.500 1.00 97.38 93 LEU A O 1
ATOM 784 N N . ILE A 1 94 ? -3.385 -0.015 -10.029 1.00 96.38 94 ILE A N 1
ATOM 785 C CA . ILE A 1 94 ? -4.346 0.869 -9.348 1.00 96.38 94 ILE A CA 1
ATOM 786 C C . ILE A 1 94 ? -5.709 0.792 -10.041 1.00 96.38 94 ILE A C 1
ATOM 788 O O . ILE A 1 94 ? -6.726 0.614 -9.376 1.00 96.38 94 ILE A O 1
ATOM 792 N N . GLU A 1 95 ? -5.730 0.854 -11.375 1.00 96.56 95 GLU A N 1
ATOM 793 C CA . GLU A 1 95 ? -6.945 0.717 -12.189 1.00 96.56 95 GLU A CA 1
ATOM 794 C C . GLU A 1 95 ? -7.617 -0.655 -11.992 1.00 96.56 95 GLU A C 1
ATOM 796 O O . GLU A 1 95 ? -8.841 -0.756 -12.033 1.00 96.56 95 GLU A O 1
ATOM 801 N N . ALA A 1 96 ? -6.837 -1.705 -11.713 1.00 95.25 96 ALA A N 1
ATOM 802 C CA . ALA A 1 96 ? -7.351 -3.030 -11.363 1.00 95.25 96 ALA A CA 1
ATOM 803 C C . ALA A 1 96 ? -7.876 -3.136 -9.914 1.00 95.25 96 ALA A C 1
ATOM 805 O O . ALA A 1 96 ? -8.374 -4.192 -9.519 1.00 95.25 96 ALA A O 1
ATOM 806 N N . GLY A 1 97 ? -7.754 -2.077 -9.105 1.00 93.00 97 GLY A N 1
ATOM 807 C CA . GLY A 1 97 ? -8.114 -2.094 -7.686 1.00 93.00 97 GLY A CA 1
ATOM 808 C C . GLY A 1 97 ? -7.226 -3.026 -6.856 1.00 93.00 97 GLY A C 1
ATOM 809 O O . GLY A 1 97 ? -7.655 -3.531 -5.815 1.00 93.00 97 GLY A O 1
ATOM 810 N N . GLU A 1 98 ? -6.007 -3.302 -7.323 1.00 93.62 98 GLU A N 1
ATOM 811 C CA . GLU A 1 98 ? -5.048 -4.143 -6.619 1.00 93.62 98 GLU A CA 1
ATOM 812 C C . GLU A 1 98 ? -4.177 -3.339 -5.653 1.00 93.62 98 GLU A C 1
ATOM 814 O O . GLU A 1 98 ? -3.875 -2.168 -5.863 1.00 93.62 98 GLU A O 1
ATOM 819 N N . ASN A 1 99 ? -3.666 -4.019 -4.624 1.00 94.44 99 ASN A N 1
ATOM 820 C CA . ASN A 1 99 ? -2.535 -3.503 -3.863 1.00 94.44 99 ASN A CA 1
ATOM 821 C C . ASN A 1 99 ? -1.294 -3.374 -4.754 1.00 94.44 99 ASN A C 1
ATOM 823 O O . ASN A 1 99 ? -0.852 -4.360 -5.366 1.00 94.44 99 ASN A O 1
ATOM 827 N N . VAL A 1 100 ? -0.659 -2.210 -4.683 1.00 97.62 100 VAL A N 1
ATOM 828 C CA . VAL A 1 100 ? 0.611 -1.890 -5.328 1.00 97.62 100 VAL A CA 1
ATOM 829 C C . VAL A 1 100 ? 1.738 -2.045 -4.312 1.00 97.62 100 VAL A C 1
ATOM 831 O O . VAL A 1 100 ? 1.778 -1.359 -3.300 1.00 97.62 100 VAL A O 1
ATOM 834 N N . SER A 1 101 ? 2.693 -2.925 -4.606 1.00 97.31 101 SER A N 1
ATOM 835 C CA . SER A 1 101 ? 3.949 -3.021 -3.856 1.00 97.31 101 SER A CA 1
ATOM 836 C C . SER A 1 101 ? 5.141 -2.862 -4.784 1.00 97.31 101 SER A C 1
ATOM 838 O O . SER A 1 101 ? 5.055 -3.164 -5.983 1.00 97.31 101 SER A O 1
ATOM 840 N N . ALA A 1 102 ? 6.280 -2.451 -4.229 1.00 96.69 102 ALA A N 1
ATOM 841 C CA . ALA A 1 102 ? 7.523 -2.326 -4.984 1.00 96.69 102 ALA A CA 1
ATOM 842 C C . ALA A 1 102 ? 7.902 -3.638 -5.685 1.00 96.69 102 ALA A C 1
ATOM 844 O O . ALA A 1 102 ? 8.347 -3.632 -6.833 1.00 96.69 102 ALA A O 1
ATOM 845 N N . TRP A 1 103 ? 7.667 -4.777 -5.025 1.00 95.69 103 TRP A N 1
ATOM 846 C CA . TRP A 1 103 ? 7.900 -6.099 -5.602 1.00 95.69 103 TRP A CA 1
ATOM 847 C C . TRP A 1 103 ? 6.988 -6.390 -6.798 1.00 95.69 103 TRP A C 1
ATOM 849 O O . TRP A 1 103 ? 7.487 -6.751 -7.865 1.00 95.69 103 TRP A O 1
ATOM 859 N N . LYS A 1 104 ? 5.666 -6.209 -6.649 1.00 97.50 104 LYS A N 1
ATOM 860 C CA . LYS A 1 104 ? 4.703 -6.462 -7.735 1.00 97.50 104 LYS A CA 1
ATOM 861 C C . LYS A 1 104 ? 5.008 -5.601 -8.956 1.00 97.50 104 LYS A C 1
ATOM 863 O O . LYS A 1 104 ? 5.079 -6.122 -10.068 1.00 97.50 104 LYS A O 1
ATOM 868 N N . VAL A 1 105 ? 5.244 -4.307 -8.739 1.00 98.12 105 VAL A N 1
ATOM 869 C CA . VAL A 1 105 ? 5.573 -3.365 -9.815 1.00 98.12 105 VAL A CA 1
ATOM 870 C C . VAL A 1 105 ? 6.896 -3.734 -10.479 1.00 98.12 105 VAL A C 1
ATOM 872 O O . VAL A 1 105 ? 6.979 -3.740 -11.703 1.00 98.12 105 VAL A O 1
ATOM 875 N N . SER A 1 106 ? 7.910 -4.110 -9.697 1.00 97.62 106 SER A N 1
ATOM 876 C CA . SER A 1 106 ? 9.216 -4.533 -10.211 1.00 97.62 106 SER A CA 1
ATOM 877 C C . SER A 1 106 ? 9.113 -5.754 -11.133 1.00 97.62 106 SER A C 1
ATOM 879 O O . SER A 1 106 ? 9.618 -5.730 -12.256 1.00 97.62 106 SER A O 1
ATOM 881 N N . GLN A 1 107 ? 8.389 -6.792 -10.706 1.00 97.62 107 GLN A N 1
ATOM 882 C CA . GLN A 1 107 ? 8.183 -8.000 -11.511 1.00 97.62 107 GLN A CA 1
ATOM 883 C C . GLN A 1 107 ? 7.371 -7.717 -12.778 1.00 97.62 107 GLN A C 1
ATOM 885 O O . GLN A 1 107 ? 7.765 -8.114 -13.875 1.00 97.62 107 GLN A O 1
ATOM 890 N N . ALA A 1 108 ? 6.264 -6.984 -12.658 1.00 97.94 108 ALA A N 1
ATOM 891 C CA . ALA A 1 108 ? 5.429 -6.657 -13.808 1.00 97.94 108 ALA A CA 1
ATOM 892 C C . ALA A 1 108 ? 6.140 -5.719 -14.806 1.00 97.94 108 ALA A C 1
ATOM 894 O O . ALA A 1 108 ? 5.956 -5.863 -16.016 1.00 97.94 108 ALA A O 1
ATOM 895 N N . ALA A 1 109 ? 7.016 -4.823 -14.338 1.00 98.06 109 ALA A N 1
ATOM 896 C CA . ALA A 1 109 ? 7.848 -3.994 -15.210 1.00 98.06 109 ALA A CA 1
ATOM 897 C C . ALA A 1 109 ? 8.859 -4.833 -16.007 1.00 98.06 109 ALA A C 1
ATOM 899 O O . ALA A 1 109 ? 8.998 -4.620 -17.213 1.00 98.06 109 ALA A O 1
ATOM 900 N N . LEU A 1 110 ? 9.511 -5.823 -15.383 1.00 97.81 110 LEU A N 1
ATOM 901 C CA . LEU A 1 110 ? 10.403 -6.756 -16.087 1.00 97.81 110 LEU A CA 1
ATOM 902 C C . LEU A 1 110 ? 9.660 -7.530 -17.185 1.00 97.81 110 LEU A C 1
ATOM 904 O O . LEU A 1 110 ? 10.139 -7.599 -18.320 1.00 97.81 110 LEU A O 1
ATOM 908 N N . VAL A 1 111 ? 8.456 -8.026 -16.882 1.00 98.00 111 VAL A N 1
ATOM 909 C CA . VAL A 1 111 ? 7.589 -8.707 -17.859 1.00 98.00 111 VAL A CA 1
ATOM 910 C C . VAL A 1 111 ? 7.235 -7.778 -19.023 1.00 98.00 111 VAL A C 1
ATOM 912 O O . VAL A 1 111 ? 7.403 -8.154 -20.184 1.00 98.00 111 VAL A O 1
ATOM 915 N N . MET A 1 112 ? 6.808 -6.544 -18.739 1.00 97.81 112 MET A N 1
ATOM 916 C CA . MET A 1 112 ? 6.456 -5.553 -19.764 1.00 97.81 112 MET A CA 1
ATOM 917 C C . MET A 1 112 ? 7.646 -5.195 -20.666 1.00 97.81 112 MET A C 1
ATOM 919 O O . MET A 1 112 ? 7.489 -5.028 -21.878 1.00 97.81 112 MET A O 1
ATOM 923 N N . LEU A 1 113 ? 8.843 -5.097 -20.088 1.00 97.06 113 LEU A N 1
ATOM 924 C CA . LEU A 1 113 ? 10.080 -4.782 -20.803 1.00 97.06 113 LEU A CA 1
ATOM 925 C C . LEU A 1 113 ? 10.690 -5.989 -21.525 1.00 97.06 113 LEU A C 1
ATOM 927 O O . LEU A 1 113 ? 11.646 -5.799 -22.279 1.00 97.06 113 LEU A O 1
ATOM 931 N N . LYS A 1 114 ? 10.126 -7.191 -21.334 1.00 97.31 114 LYS A N 1
ATOM 932 C CA . LYS A 1 114 ? 10.646 -8.474 -21.834 1.00 97.31 114 LYS A CA 1
ATOM 933 C C . LYS A 1 114 ? 12.075 -8.751 -21.350 1.00 97.31 114 LYS A C 1
ATOM 935 O O . LYS A 1 114 ? 12.912 -9.237 -22.107 1.00 97.31 114 LYS A O 1
ATOM 940 N N . ALA A 1 115 ? 12.342 -8.420 -20.091 1.00 95.88 115 ALA A N 1
ATOM 941 C CA . ALA A 1 115 ? 13.626 -8.606 -19.431 1.00 95.88 115 ALA A CA 1
ATOM 942 C C . ALA A 1 115 ? 13.534 -9.703 -18.364 1.00 95.88 115 ALA A C 1
ATOM 944 O O . ALA A 1 115 ? 12.508 -9.852 -17.705 1.00 95.88 115 ALA A O 1
ATOM 945 N N . TYR A 1 116 ? 14.615 -10.463 -18.177 1.00 93.31 116 TYR A N 1
ATOM 946 C CA . TYR A 1 116 ? 14.668 -11.533 -17.174 1.00 93.31 116 TYR A CA 1
ATOM 947 C C . TYR A 1 116 ? 15.171 -11.042 -15.808 1.00 93.31 116 TYR A C 1
ATOM 949 O O . TYR A 1 116 ? 14.933 -11.691 -14.793 1.00 93.31 116 TYR A O 1
ATOM 957 N N . SER A 1 117 ? 15.874 -9.906 -15.767 1.00 95.25 117 SER A N 1
ATOM 958 C CA . SER A 1 117 ? 16.365 -9.287 -14.532 1.00 95.25 117 SER A CA 1
ATOM 959 C C . SER A 1 117 ? 16.651 -7.793 -14.707 1.00 95.25 117 SER A C 1
ATOM 961 O O . SER A 1 117 ? 16.779 -7.296 -15.826 1.00 95.25 117 SER A O 1
ATOM 963 N N . TRP A 1 118 ? 16.818 -7.075 -13.595 1.00 94.62 118 TRP A N 1
ATOM 964 C CA . TRP A 1 118 ? 17.275 -5.680 -13.599 1.00 94.62 118 TRP A CA 1
ATOM 965 C C . TRP A 1 118 ? 18.684 -5.523 -14.182 1.00 94.62 118 TRP A C 1
ATOM 967 O O . TRP A 1 118 ? 18.931 -4.596 -14.948 1.00 94.62 118 TRP A O 1
ATOM 977 N N . ASP A 1 119 ? 19.573 -6.486 -13.927 1.00 93.69 119 ASP A N 1
ATOM 978 C CA . ASP A 1 119 ? 20.922 -6.489 -14.503 1.00 93.69 119 ASP A CA 1
ATOM 979 C C . ASP A 1 119 ? 20.888 -6.572 -16.034 1.00 93.69 119 ASP A C 1
ATOM 981 O O . ASP A 1 119 ? 21.679 -5.914 -16.705 1.00 93.69 119 ASP A O 1
ATOM 985 N N . SER A 1 120 ? 19.928 -7.314 -16.601 1.00 94.25 120 SER A N 1
ATOM 986 C CA . SER A 1 120 ? 19.747 -7.406 -18.058 1.00 94.25 120 SER A CA 1
ATOM 987 C C . SER A 1 120 ? 19.302 -6.092 -18.705 1.00 94.25 120 SER A C 1
ATOM 989 O O . SER A 1 120 ? 19.543 -5.871 -19.889 1.00 94.25 120 SER A O 1
ATOM 991 N N . LEU A 1 121 ? 18.686 -5.204 -17.920 1.00 93.50 121 LEU A N 1
ATOM 992 C CA . LEU A 1 121 ? 18.335 -3.848 -18.336 1.00 93.50 121 LEU A CA 1
ATOM 993 C C . LEU A 1 121 ? 19.509 -2.870 -18.182 1.00 93.50 121 LEU A C 1
ATOM 995 O O . LEU A 1 121 ? 19.410 -1.734 -18.637 1.00 93.50 121 LEU A O 1
ATOM 999 N N . GLY A 1 122 ? 20.599 -3.277 -17.523 1.00 93.56 122 GLY A N 1
ATOM 1000 C CA . GLY A 1 122 ? 21.742 -2.411 -17.237 1.00 93.56 122 GLY A CA 1
ATOM 1001 C C . GLY A 1 122 ? 21.438 -1.281 -16.247 1.00 93.56 122 GLY A C 1
ATOM 1002 O O . GLY A 1 122 ? 22.196 -0.314 -16.187 1.00 93.56 122 GLY A O 1
ATOM 1003 N N . VAL A 1 123 ? 20.344 -1.377 -15.480 1.00 94.00 123 VAL A N 1
ATOM 1004 C CA . VAL A 1 123 ? 19.922 -0.361 -14.501 1.00 94.00 123 VAL A CA 1
ATOM 1005 C C . VAL A 1 123 ? 19.566 -1.004 -13.164 1.00 94.00 123 VAL A C 1
ATOM 1007 O O . VAL A 1 123 ? 18.996 -2.091 -13.104 1.00 94.00 123 VAL A O 1
ATOM 1010 N N . ARG A 1 124 ? 19.863 -0.310 -12.065 1.00 93.69 124 ARG A N 1
ATOM 1011 C CA . ARG A 1 124 ? 19.434 -0.710 -10.718 1.00 93.69 124 ARG A CA 1
ATOM 1012 C C . ARG A 1 124 ? 18.075 -0.105 -10.387 1.00 93.69 124 ARG A C 1
ATOM 1014 O O . ARG A 1 124 ? 17.777 1.014 -10.793 1.00 93.69 124 ARG A O 1
ATOM 1021 N N . MET A 1 125 ? 17.298 -0.788 -9.548 1.00 92.56 125 MET A N 1
ATOM 1022 C CA . MET A 1 125 ? 15.976 -0.315 -9.110 1.00 92.56 125 MET A CA 1
ATOM 1023 C C . MET A 1 125 ? 16.016 1.089 -8.483 1.00 92.56 125 MET A C 1
ATOM 1025 O O . MET A 1 125 ? 15.136 1.899 -8.741 1.00 92.56 125 MET A O 1
ATOM 1029 N N . GLN A 1 126 ? 17.065 1.413 -7.717 1.00 92.75 126 GLN A N 1
ATOM 1030 C CA . GLN A 1 126 ? 17.223 2.723 -7.068 1.00 92.75 126 GLN A CA 1
ATOM 1031 C C . GLN A 1 126 ? 17.533 3.860 -8.052 1.00 92.75 126 GLN A C 1
ATOM 1033 O O . GLN A 1 126 ? 17.468 5.027 -7.682 1.00 92.75 126 GLN A O 1
ATOM 1038 N N . GLN A 1 127 ? 17.923 3.532 -9.285 1.00 94.25 127 GLN A N 1
ATOM 1039 C CA . GLN A 1 127 ? 18.201 4.518 -10.330 1.00 94.25 127 GLN A CA 1
ATOM 1040 C C . GLN A 1 127 ? 16.946 4.878 -11.129 1.00 94.25 127 GLN A C 1
ATOM 1042 O O . GLN A 1 127 ? 16.990 5.832 -11.898 1.00 94.25 127 GLN A O 1
ATOM 1047 N N . VAL A 1 128 ? 15.853 4.133 -10.949 1.00 97.25 128 VAL A N 1
ATOM 1048 C CA . VAL A 1 128 ? 14.559 4.377 -11.588 1.00 97.25 128 VAL A CA 1
ATOM 1049 C C . VAL A 1 128 ? 13.702 5.206 -10.627 1.00 97.25 128 VAL A C 1
ATOM 1051 O O . VAL A 1 128 ? 13.285 4.668 -9.597 1.00 97.25 128 VAL A O 1
ATOM 1054 N N . PRO A 1 129 ? 13.456 6.500 -10.908 1.00 97.31 129 PRO A N 1
ATOM 1055 C CA . PRO A 1 129 ? 12.852 7.419 -9.943 1.00 97.31 129 PRO A CA 1
ATOM 1056 C C . PRO A 1 129 ? 11.513 6.941 -9.374 1.00 97.31 129 PRO A C 1
ATOM 1058 O O . PRO A 1 129 ? 11.346 6.906 -8.154 1.00 97.31 129 PRO A O 1
ATOM 1061 N N . SER A 1 130 ? 10.593 6.504 -10.235 1.00 97.94 130 SER A N 1
ATOM 1062 C CA . SER A 1 130 ? 9.243 6.100 -9.828 1.00 97.94 130 SER A CA 1
ATOM 1063 C C . SER A 1 130 ? 9.255 4.823 -8.990 1.00 97.94 130 SER A C 1
ATOM 1065 O O . SER A 1 130 ? 8.489 4.689 -8.035 1.00 97.94 130 SER A O 1
ATOM 1067 N N . LEU A 1 131 ? 10.160 3.886 -9.297 1.00 97.75 131 LEU A N 1
ATOM 1068 C CA . LEU A 1 131 ? 10.305 2.661 -8.511 1.00 97.75 131 LEU A CA 1
ATOM 1069 C C . LEU A 1 131 ? 10.967 2.943 -7.162 1.00 97.75 131 LEU A C 1
ATOM 1071 O O . LEU A 1 131 ? 10.561 2.378 -6.151 1.00 97.75 131 LEU A O 1
ATOM 1075 N N . PHE A 1 132 ? 11.968 3.822 -7.132 1.00 97.50 132 PHE A N 1
ATOM 1076 C CA . PHE A 1 132 ? 12.634 4.205 -5.893 1.00 97.50 132 PHE A CA 1
ATOM 1077 C C . PHE A 1 132 ? 11.680 4.911 -4.923 1.00 97.50 132 PHE A C 1
ATOM 1079 O O . PHE A 1 132 ? 11.653 4.571 -3.740 1.00 97.50 132 PHE A O 1
ATOM 1086 N N . GLN A 1 133 ? 10.852 5.833 -5.423 1.00 97.44 133 GLN A N 1
ATOM 1087 C CA . GLN A 1 133 ? 9.802 6.463 -4.619 1.00 97.44 133 GLN A CA 1
ATOM 1088 C C . GLN A 1 133 ? 8.812 5.431 -4.076 1.00 97.44 133 GLN A C 1
ATOM 1090 O O . GLN A 1 133 ? 8.514 5.446 -2.884 1.00 97.44 133 GLN A O 1
ATOM 1095 N N . LEU A 1 134 ? 8.366 4.491 -4.914 1.00 97.81 134 LEU A N 1
ATOM 1096 C CA . LEU A 1 134 ? 7.471 3.422 -4.479 1.00 97.81 134 LEU A CA 1
ATOM 1097 C C . LEU A 1 134 ? 8.099 2.553 -3.381 1.00 97.81 134 LEU A C 1
ATOM 1099 O O . LEU A 1 134 ? 7.437 2.287 -2.386 1.00 97.81 134 LEU A O 1
ATOM 1103 N N . ILE A 1 135 ? 9.367 2.151 -3.519 1.00 97.25 135 ILE A N 1
ATOM 1104 C CA . ILE A 1 135 ? 10.094 1.390 -2.484 1.00 97.25 135 ILE A CA 1
ATOM 1105 C C . ILE A 1 135 ? 10.068 2.133 -1.144 1.00 97.25 135 ILE A C 1
ATOM 1107 O O . ILE A 1 135 ? 9.858 1.517 -0.099 1.00 97.25 135 ILE A O 1
ATOM 1111 N N . PHE A 1 136 ? 10.281 3.448 -1.172 1.00 96.44 136 PHE A N 1
ATOM 1112 C CA . PHE A 1 136 ? 10.296 4.259 0.038 1.00 96.44 136 PHE A CA 1
ATOM 1113 C C . PHE A 1 136 ? 8.908 4.365 0.678 1.00 96.44 136 PHE A C 1
ATOM 1115 O O . PHE A 1 136 ? 8.767 4.110 1.875 1.00 96.44 136 PHE A O 1
ATOM 1122 N N . THR A 1 137 ? 7.882 4.700 -0.107 1.00 96.75 137 THR A N 1
ATOM 1123 C CA . THR A 1 137 ? 6.507 4.838 0.392 1.00 96.75 137 THR A CA 1
ATOM 1124 C C . THR A 1 137 ? 5.965 3.503 0.904 1.00 96.75 137 THR A C 1
ATOM 1126 O O . THR A 1 137 ? 5.503 3.438 2.040 1.00 96.75 137 THR A O 1
ATOM 1129 N N . ASP A 1 138 ? 6.106 2.421 0.133 1.00 95.38 138 ASP A N 1
ATOM 1130 C CA . ASP A 1 138 ? 5.695 1.060 0.513 1.00 95.38 138 ASP A CA 1
ATOM 1131 C C . ASP A 1 138 ? 6.389 0.621 1.818 1.00 95.38 138 ASP A C 1
ATOM 1133 O O . ASP A 1 138 ? 5.748 0.190 2.778 1.00 95.38 138 ASP A O 1
ATOM 1137 N N . GLY A 1 139 ? 7.707 0.826 1.922 1.00 96.75 139 GLY A N 1
ATOM 1138 C CA . GLY A 1 139 ? 8.464 0.524 3.141 1.00 96.75 139 GLY A CA 1
ATOM 1139 C C . GLY A 1 139 ? 7.991 1.318 4.364 1.00 96.75 139 GLY A C 1
ATOM 1140 O O . GLY A 1 139 ? 7.840 0.754 5.451 1.00 96.75 139 GLY A O 1
ATOM 1141 N N . LYS A 1 140 ? 7.717 2.615 4.191 1.00 97.88 140 LYS A N 1
ATOM 1142 C CA . LYS A 1 140 ? 7.250 3.499 5.266 1.00 97.88 140 LYS A CA 1
ATOM 1143 C C . LYS A 1 140 ? 5.864 3.097 5.777 1.00 97.88 140 LYS A C 1
ATOM 1145 O O . LYS A 1 140 ? 5.681 2.990 6.989 1.00 97.88 140 LYS A O 1
ATOM 1150 N N . ILE A 1 141 ? 4.921 2.820 4.876 1.00 98.19 141 ILE A N 1
ATOM 1151 C CA . ILE A 1 141 ? 3.564 2.387 5.240 1.00 98.19 141 ILE A CA 1
ATOM 1152 C C . ILE A 1 141 ? 3.588 1.022 5.932 1.00 98.19 141 ILE A C 1
ATOM 1154 O O . ILE A 1 141 ? 2.968 0.862 6.986 1.00 98.19 141 ILE A O 1
ATOM 1158 N N . ASN A 1 142 ? 4.378 0.068 5.429 1.00 97.75 142 ASN A N 1
ATOM 1159 C CA . ASN A 1 142 ? 4.557 -1.229 6.086 1.00 97.75 142 ASN A CA 1
ATOM 1160 C C . ASN A 1 142 ? 5.073 -1.081 7.525 1.00 97.75 142 ASN A C 1
ATOM 1162 O O . ASN A 1 142 ? 4.526 -1.682 8.455 1.00 97.75 142 ASN A O 1
ATOM 1166 N N . ALA A 1 143 ? 6.101 -0.252 7.725 1.00 98.00 143 ALA A N 1
ATOM 1167 C CA . ALA A 1 143 ? 6.647 0.018 9.051 1.00 98.00 143 ALA A CA 1
ATOM 1168 C C . ALA A 1 143 ? 5.608 0.675 9.974 1.00 98.00 143 ALA A C 1
ATOM 1170 O O . ALA A 1 143 ? 5.468 0.264 11.127 1.00 98.00 143 ALA A O 1
ATOM 1171 N N . PHE A 1 144 ? 4.846 1.648 9.467 1.00 98.12 144 PHE A N 1
ATOM 1172 C CA . PHE A 1 144 ? 3.800 2.318 10.236 1.00 98.12 144 PHE A CA 1
ATOM 1173 C C . PHE A 1 144 ? 2.730 1.333 10.714 1.00 98.12 144 PHE A C 1
ATOM 1175 O O . PHE A 1 144 ? 2.419 1.305 11.905 1.00 98.12 144 PHE A O 1
ATOM 1182 N N . ILE A 1 145 ? 2.218 0.479 9.819 1.00 97.44 145 ILE A N 1
ATOM 1183 C CA . ILE A 1 145 ? 1.204 -0.530 10.156 1.00 97.44 145 ILE A CA 1
ATOM 1184 C C . ILE A 1 145 ? 1.721 -1.452 11.261 1.00 97.44 145 ILE A C 1
ATOM 1186 O O . ILE A 1 145 ? 1.039 -1.635 12.269 1.00 97.44 145 ILE A O 1
ATOM 1190 N N . HIS A 1 146 ? 2.934 -1.995 11.111 1.00 96.69 146 HIS A N 1
ATOM 1191 C CA . HIS A 1 146 ? 3.545 -2.860 12.121 1.00 96.69 146 HIS A CA 1
ATOM 1192 C C . HIS A 1 146 ? 3.669 -2.173 13.484 1.00 96.69 146 HIS A C 1
ATOM 1194 O O . HIS A 1 146 ? 3.294 -2.758 14.502 1.00 96.69 146 HIS A O 1
ATOM 1200 N N . CYS A 1 147 ? 4.161 -0.935 13.514 1.00 96.38 147 CYS A N 1
ATOM 1201 C CA . CYS A 1 147 ? 4.302 -0.171 14.750 1.00 96.38 147 CYS A CA 1
ATOM 1202 C C . CYS A 1 147 ? 2.943 0.107 15.403 1.00 96.38 147 CYS A C 1
ATOM 1204 O O . CYS A 1 147 ? 2.786 -0.101 16.606 1.00 96.38 147 CYS A O 1
ATOM 1206 N N . PHE A 1 148 ? 1.948 0.525 14.619 1.00 95.69 148 PHE A N 1
ATOM 1207 C CA . PHE A 1 148 ? 0.622 0.881 15.118 1.00 95.69 148 PHE A CA 1
ATOM 1208 C C . PHE A 1 148 ? -0.078 -0.306 15.789 1.00 95.69 148 PHE A C 1
ATOM 1210 O O . PHE A 1 148 ? -0.571 -0.193 16.912 1.00 95.69 148 PHE A O 1
ATOM 1217 N N . VAL A 1 149 ? -0.063 -1.477 15.145 1.00 93.12 149 VAL A N 1
ATOM 1218 C CA . VAL A 1 149 ? -0.708 -2.686 15.688 1.00 93.12 149 VAL A CA 1
ATOM 1219 C C . VAL A 1 149 ? 0.079 -3.332 16.831 1.00 93.12 149 VAL A C 1
ATOM 1221 O O . VAL A 1 149 ? -0.490 -4.107 17.603 1.00 93.12 149 VAL A O 1
ATOM 1224 N N . ALA A 1 150 ? 1.384 -3.063 16.939 1.00 91.31 150 ALA A N 1
ATOM 1225 C CA . ALA A 1 150 ? 2.222 -3.611 18.002 1.00 91.31 150 ALA A CA 1
ATOM 1226 C C . ALA A 1 150 ? 1.968 -2.933 19.355 1.00 91.31 150 ALA A C 1
ATOM 1228 O O . ALA A 1 150 ? 2.063 -3.591 20.389 1.00 91.31 150 ALA A O 1
ATOM 1229 N N . VAL A 1 151 ? 1.637 -1.639 19.357 1.00 90.56 151 VAL A N 1
ATOM 1230 C CA . VAL A 1 151 ? 1.478 -0.855 20.596 1.00 90.56 151 VAL A CA 1
ATOM 1231 C C . VAL A 1 151 ? 0.037 -0.790 21.107 1.00 90.56 151 VAL A C 1
ATOM 1233 O O . VAL A 1 151 ? -0.188 -0.417 22.256 1.00 90.56 151 VAL A O 1
ATOM 1236 N N . GLN A 1 152 ? -0.946 -1.165 20.286 1.00 88.00 152 GLN A N 1
ATOM 1237 C CA . GLN A 1 152 ? -2.365 -1.093 20.635 1.00 88.00 152 GLN A CA 1
ATOM 1238 C C . GLN A 1 152 ? -2.973 -2.479 20.869 1.00 88.00 152 GLN A C 1
ATOM 1240 O O . GLN A 1 152 ? -2.853 -3.386 20.043 1.00 88.00 152 GLN A O 1
ATOM 1245 N N . ARG A 1 153 ? -3.677 -2.627 22.001 1.00 89.31 153 ARG A N 1
ATOM 1246 C CA . ARG A 1 153 ? -4.384 -3.872 22.356 1.00 89.31 153 ARG A CA 1
ATOM 1247 C C . ARG A 1 153 ? -5.729 -3.999 21.649 1.00 89.31 153 ARG A C 1
ATOM 1249 O O . ARG A 1 153 ? -6.117 -5.104 21.288 1.00 89.31 153 ARG A O 1
ATOM 1256 N N . ILE A 1 154 ? -6.424 -2.880 21.471 1.00 91.88 154 ILE A N 1
ATOM 1257 C CA . ILE A 1 154 ? -7.647 -2.768 20.679 1.00 91.88 154 ILE A CA 1
ATOM 1258 C C . ILE A 1 154 ? -7.315 -1.813 19.545 1.00 91.88 154 ILE A C 1
ATOM 1260 O O . ILE A 1 154 ? -6.925 -0.677 19.795 1.00 91.88 154 ILE A O 1
ATOM 1264 N N . THR A 1 155 ? -7.434 -2.294 18.316 1.00 93.00 155 THR A N 1
ATOM 1265 C CA . THR A 1 155 ? -7.110 -1.533 17.112 1.00 93.00 155 THR A CA 1
ATOM 1266 C C . THR A 1 155 ? -8.231 -1.723 16.115 1.00 93.00 155 THR A C 1
ATOM 1268 O O . THR A 1 155 ? -8.650 -2.854 15.866 1.00 93.00 155 THR A O 1
ATOM 1271 N N . THR A 1 156 ? -8.700 -0.637 15.522 1.00 95.19 156 THR A N 1
ATOM 1272 C CA . THR A 1 156 ? -9.632 -0.688 14.396 1.00 95.19 156 THR A CA 1
ATOM 1273 C C . THR A 1 156 ? -8.893 -0.310 13.121 1.00 95.19 156 THR A C 1
ATOM 1275 O O . THR A 1 156 ? -7.896 0.417 13.154 1.00 95.19 156 THR A O 1
ATOM 1278 N N . LEU A 1 157 ? -9.362 -0.829 11.991 1.00 95.56 157 LEU A N 1
ATOM 1279 C CA . LEU A 1 157 ? -8.818 -0.455 10.694 1.00 95.56 157 LEU A CA 1
ATOM 1280 C C . LEU A 1 157 ? -9.023 1.034 10.410 1.00 95.56 157 LEU A C 1
ATOM 1282 O O . LEU A 1 157 ? -8.137 1.665 9.849 1.00 95.56 157 LEU A O 1
ATOM 1286 N N . TYR A 1 158 ? -10.151 1.591 10.847 1.00 96.25 158 TYR A N 1
ATOM 1287 C CA . TYR A 1 158 ? -10.448 3.010 10.700 1.00 96.25 158 TYR A CA 1
ATOM 1288 C C . TYR A 1 158 ? -9.460 3.894 11.462 1.00 96.25 158 TYR A C 1
ATOM 1290 O O . TYR A 1 158 ? -8.906 4.824 10.884 1.00 96.25 158 TYR A O 1
ATOM 1298 N N . ASP A 1 159 ? -9.162 3.585 12.729 1.00 96.81 159 ASP A N 1
ATOM 1299 C CA . ASP A 1 159 ? -8.175 4.366 13.489 1.00 96.81 159 ASP A CA 1
ATOM 1300 C C . ASP A 1 159 ? -6.780 4.277 12.857 1.00 96.81 159 ASP A C 1
ATOM 1302 O O . ASP A 1 159 ? -6.032 5.256 12.864 1.00 96.81 159 ASP A O 1
ATOM 1306 N N . LEU A 1 160 ? -6.427 3.110 12.306 1.00 97.31 160 LEU A N 1
ATOM 1307 C CA . LEU A 1 160 ? -5.176 2.923 11.575 1.00 97.31 160 LEU A CA 1
ATOM 1308 C C . LEU A 1 160 ? -5.143 3.763 10.294 1.00 97.31 160 LEU A C 1
ATOM 1310 O O . LEU A 1 160 ? -4.148 4.440 10.053 1.00 97.31 160 LEU A O 1
ATOM 1314 N N . GLU A 1 161 ? -6.210 3.739 9.497 1.00 97.00 161 GLU A N 1
ATOM 1315 C CA . GLU A 1 161 ? -6.335 4.544 8.281 1.00 97.00 161 GLU A CA 1
ATOM 1316 C C . GLU A 1 161 ? -6.189 6.031 8.606 1.00 97.00 161 GLU A C 1
ATOM 1318 O O . GLU A 1 161 ? -5.273 6.677 8.106 1.00 97.00 161 GLU A O 1
ATOM 1323 N N . VAL A 1 162 ? -6.986 6.550 9.544 1.00 97.38 162 VAL A N 1
ATOM 1324 C CA . VAL A 1 162 ? -6.909 7.949 9.998 1.00 97.38 162 VAL A CA 1
ATOM 1325 C C . VAL A 1 162 ? -5.496 8.313 10.466 1.00 97.38 162 VAL A C 1
ATOM 1327 O O . VAL A 1 162 ? -5.004 9.408 10.179 1.00 97.38 162 VAL A O 1
ATOM 1330 N N . ALA A 1 163 ? -4.817 7.408 11.172 1.00 97.44 163 ALA A N 1
ATOM 1331 C CA . ALA A 1 163 ? -3.453 7.635 11.630 1.00 97.44 163 ALA A CA 1
ATOM 1332 C C . ALA A 1 163 ? -2.434 7.665 10.479 1.00 97.44 163 ALA 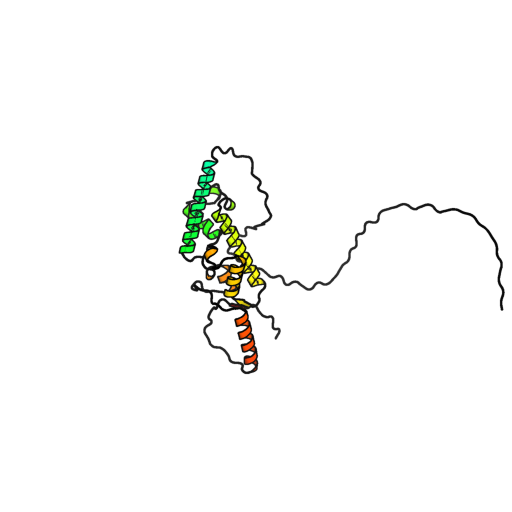A C 1
ATOM 1334 O O . ALA A 1 163 ? -1.530 8.502 10.512 1.00 97.44 163 ALA A O 1
ATOM 1335 N N . ILE A 1 164 ? -2.585 6.804 9.466 1.00 97.94 164 ILE A N 1
ATOM 1336 C CA . ILE A 1 164 ? -1.758 6.824 8.251 1.00 97.94 164 ILE A CA 1
ATOM 1337 C C . ILE A 1 164 ? -1.964 8.141 7.502 1.00 97.94 164 ILE A C 1
ATOM 1339 O O . ILE A 1 164 ? -0.987 8.840 7.245 1.00 97.94 164 ILE A O 1
ATOM 1343 N N . LEU A 1 165 ? -3.216 8.511 7.213 1.00 97.81 165 LEU A N 1
ATOM 1344 C CA . LEU A 1 165 ? -3.560 9.730 6.470 1.0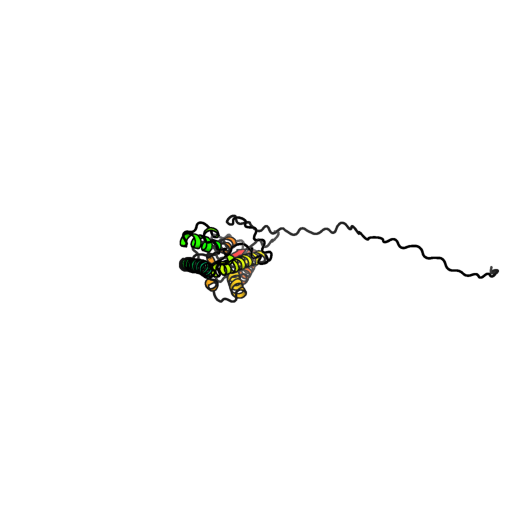0 97.81 165 LEU A CA 1
ATOM 1345 C C . LEU A 1 165 ? -2.960 10.970 7.138 1.00 97.81 165 LEU A C 1
ATOM 1347 O O . LEU A 1 165 ? -2.267 11.769 6.508 1.00 97.81 165 LEU A O 1
ATOM 1351 N N . ARG A 1 166 ? -3.114 11.068 8.463 1.00 97.81 166 ARG A N 1
ATOM 1352 C CA . ARG A 1 166 ? -2.525 12.148 9.259 1.00 97.81 166 ARG A CA 1
ATOM 1353 C C . ARG A 1 166 ? -0.994 12.149 9.229 1.00 97.81 166 ARG A C 1
ATOM 1355 O O . ARG A 1 166 ? -0.401 13.224 9.226 1.00 97.81 166 ARG A O 1
ATOM 1362 N N . ASN A 1 167 ? -0.355 10.981 9.277 1.00 97.06 167 ASN A N 1
ATOM 1363 C CA . ASN A 1 167 ? 1.105 10.871 9.255 1.00 97.06 167 ASN A CA 1
ATOM 1364 C C . ASN A 1 167 ? 1.692 11.261 7.893 1.00 97.06 167 ASN A C 1
ATOM 1366 O O . ASN A 1 167 ? 2.758 11.869 7.829 1.00 97.06 167 ASN A O 1
ATOM 1370 N N . GLU A 1 168 ? 0.997 10.898 6.820 1.00 96.50 168 GLU A N 1
ATOM 1371 C CA . GLU A 1 168 ? 1.410 11.159 5.443 1.00 96.50 168 GLU A CA 1
ATOM 1372 C C . GLU A 1 168 ? 1.019 12.557 4.953 1.00 96.50 168 GLU A C 1
ATOM 1374 O O . GLU A 1 168 ? 1.628 13.063 4.014 1.00 96.50 168 GLU A O 1
ATOM 1379 N N . GLY A 1 169 ? 0.058 13.203 5.618 1.00 97.12 169 GLY A N 1
ATOM 1380 C CA . GLY A 1 169 ? -0.442 14.518 5.226 1.00 97.12 169 GLY A CA 1
ATOM 1381 C C . GLY A 1 169 ? 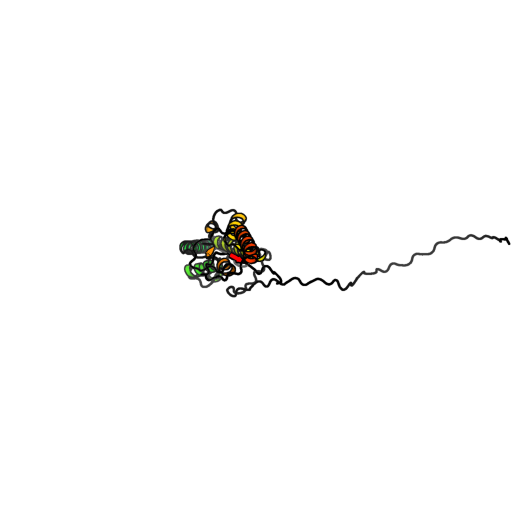-1.320 14.471 3.977 1.00 97.12 169 GLY A C 1
ATOM 1382 O O . GLY A 1 169 ? -1.309 15.427 3.207 1.00 97.12 169 GLY A O 1
ATOM 1383 N N . VAL A 1 170 ? -2.048 13.369 3.785 1.00 97.25 170 VAL A N 1
ATOM 1384 C CA . VAL A 1 170 ? -2.995 13.152 2.678 1.00 97.25 170 VAL A CA 1
ATOM 1385 C C . VAL A 1 170 ? -4.417 13.022 3.223 1.00 97.25 170 VAL A C 1
ATOM 1387 O O . VAL A 1 170 ? -4.604 12.683 4.396 1.00 97.25 170 VAL A O 1
ATOM 1390 N N . GLU A 1 171 ? -5.424 13.296 2.398 1.00 96.50 171 GLU A N 1
ATOM 1391 C CA . GLU A 1 171 ? -6.835 13.193 2.792 1.00 96.50 171 GLU A CA 1
ATOM 1392 C C . GLU A 1 171 ? -7.401 11.796 2.530 1.00 96.50 171 GLU A C 1
ATOM 1394 O O . GLU A 1 171 ? -8.285 11.341 3.259 1.00 96.50 171 GLU A O 1
ATOM 1399 N N . GLN A 1 172 ? -6.885 11.113 1.507 1.00 94.94 172 GLN A N 1
ATOM 1400 C CA . GLN A 1 172 ? -7.312 9.782 1.079 1.00 94.94 172 GLN A CA 1
ATOM 1401 C C . GLN A 1 172 ? -6.116 8.845 0.911 1.00 94.94 172 GLN A C 1
ATOM 1403 O O . GLN A 1 172 ? -5.012 9.266 0.561 1.00 94.94 172 GLN A O 1
ATOM 1408 N N . PHE A 1 173 ? -6.318 7.547 1.158 1.00 95.00 173 PHE A N 1
ATOM 1409 C CA . PHE A 1 173 ? -5.224 6.572 1.089 1.00 95.00 173 PHE A CA 1
ATOM 1410 C C . PHE A 1 173 ? -4.754 6.371 -0.358 1.00 95.00 173 PHE A C 1
ATOM 1412 O O . PHE A 1 173 ? -3.578 6.107 -0.614 1.00 95.00 173 PHE A O 1
ATOM 1419 N N . GLU A 1 174 ? -5.663 6.559 -1.309 1.00 93.75 174 GLU A N 1
ATOM 1420 C CA . GLU A 1 174 ? -5.436 6.489 -2.748 1.00 93.75 174 GLU A CA 1
ATOM 1421 C C . GLU A 1 174 ? -4.359 7.475 -3.221 1.00 93.75 174 GLU A C 1
ATOM 1423 O O . GLU A 1 174 ? -3.635 7.159 -4.162 1.00 93.75 174 GLU A O 1
ATOM 1428 N N . GLU A 1 175 ? -4.172 8.611 -2.537 1.00 95.88 175 GLU A N 1
ATOM 1429 C CA . GLU A 1 175 ? -3.122 9.597 -2.848 1.00 95.88 175 GLU A CA 1
ATOM 1430 C C . GLU A 1 175 ? -1.699 9.045 -2.655 1.00 95.88 175 GLU A C 1
ATOM 1432 O O . GLU A 1 175 ? -0.732 9.593 -3.184 1.00 95.88 175 GLU A O 1
ATOM 1437 N N . LEU A 1 176 ? -1.549 7.939 -1.921 1.00 96.25 176 LEU A N 1
ATOM 1438 C CA . LEU A 1 176 ? -0.269 7.244 -1.774 1.00 96.25 176 LEU A CA 1
ATOM 1439 C C . LEU A 1 176 ? 0.076 6.387 -3.001 1.00 96.25 176 LEU A C 1
ATOM 1441 O O . LEU A 1 176 ? 1.192 5.859 -3.090 1.00 96.25 176 LEU A O 1
ATOM 1445 N N . ASP A 1 177 ? -0.865 6.225 -3.940 1.00 95.81 177 ASP A N 1
ATOM 1446 C CA . ASP A 1 177 ? -0.738 5.385 -5.132 1.00 95.81 177 ASP A CA 1
ATOM 1447 C C . ASP A 1 177 ? -0.307 3.942 -4.768 1.00 95.81 177 ASP A C 1
ATOM 1449 O O . ASP A 1 177 ? 0.528 3.319 -5.444 1.00 95.81 177 ASP A O 1
ATOM 1453 N N . LEU A 1 178 ? -0.824 3.430 -3.643 1.00 96.75 178 LEU A N 1
ATOM 1454 C CA . LEU A 1 178 ? -0.599 2.064 -3.150 1.00 96.75 178 LEU A CA 1
ATOM 1455 C C . LEU A 1 178 ? -1.785 1.117 -3.432 1.00 96.75 178 LEU A C 1
ATOM 1457 O O . LEU A 1 178 ? -1.735 -0.069 -3.097 1.00 96.75 178 LEU A O 1
ATOM 1461 N N . GLY A 1 179 ? -2.834 1.625 -4.083 1.00 94.44 179 GLY A N 1
ATOM 1462 C CA . GLY A 1 179 ? -4.129 0.952 -4.189 1.00 94.44 179 GLY A CA 1
ATOM 1463 C C . GLY A 1 179 ? -4.938 1.048 -2.886 1.00 94.44 179 GLY A C 1
ATOM 1464 O O . GLY A 1 179 ? -4.506 1.720 -1.953 1.00 94.44 179 GLY A O 1
ATOM 1465 N N . PRO A 1 180 ? -6.105 0.390 -2.794 1.00 94.31 180 PRO A N 1
ATOM 1466 C CA . PRO A 1 180 ? -6.977 0.508 -1.624 1.00 94.31 180 PRO A CA 1
ATOM 1467 C C . PRO A 1 180 ? -6.367 -0.131 -0.368 1.00 94.31 180 PRO A C 1
ATOM 1469 O O . PRO A 1 180 ? -5.870 -1.262 -0.422 1.00 94.31 180 PRO A O 1
ATOM 1472 N N . LEU A 1 181 ? -6.488 0.529 0.791 1.00 95.06 181 LEU A N 1
ATOM 1473 C CA . LEU A 1 181 ? -5.917 0.055 2.063 1.00 95.06 181 LEU A CA 1
ATOM 1474 C C . LEU A 1 181 ? -6.379 -1.366 2.430 1.00 95.06 181 LEU A C 1
ATOM 1476 O O . LEU A 1 181 ? -5.589 -2.187 2.895 1.00 95.06 181 LEU A O 1
ATOM 1480 N N . VAL A 1 182 ? -7.646 -1.698 2.169 1.00 93.75 182 VAL A N 1
ATOM 1481 C CA . VAL A 1 182 ? -8.227 -3.027 2.446 1.00 93.75 182 VAL A CA 1
ATOM 1482 C C . VAL A 1 182 ? -7.563 -4.164 1.660 1.00 93.75 182 VAL A C 1
ATOM 1484 O O . VAL A 1 182 ? -7.627 -5.320 2.077 1.00 93.75 182 VAL A O 1
ATOM 1487 N N . LYS A 1 183 ? -6.890 -3.855 0.544 1.00 93.44 183 LYS A N 1
ATOM 1488 C CA . LYS A 1 183 ? -6.134 -4.827 -0.262 1.00 93.44 183 LYS A CA 1
ATOM 1489 C C . LYS A 1 183 ? -4.695 -4.996 0.220 1.00 93.44 183 LYS A C 1
ATOM 1491 O O . LYS A 1 183 ? -4.001 -5.901 -0.249 1.00 93.44 183 LYS A O 1
ATOM 1496 N N . HIS A 1 184 ? -4.237 -4.151 1.141 1.00 94.88 184 HIS A N 1
ATOM 1497 C CA . HIS A 1 184 ? -2.869 -4.175 1.625 1.00 94.88 184 HIS A CA 1
ATOM 1498 C C . HIS A 1 184 ? -2.586 -5.473 2.415 1.00 94.88 184 HIS A C 1
ATOM 1500 O O . HIS A 1 184 ? -3.324 -5.800 3.352 1.00 94.88 184 HIS A O 1
ATOM 1506 N N . PRO A 1 185 ? -1.508 -6.227 2.114 1.00 93.88 185 PRO A N 1
ATOM 1507 C CA . PRO A 1 185 ? -1.267 -7.549 2.703 1.00 93.88 185 PRO A CA 1
ATOM 1508 C C . PRO A 1 185 ? -1.231 -7.568 4.235 1.00 93.88 185 PRO A C 1
ATOM 1510 O O . PRO A 1 185 ? -1.764 -8.486 4.860 1.00 93.88 185 PRO A O 1
ATOM 1513 N N . LEU A 1 186 ? -0.636 -6.544 4.858 1.00 95.19 186 LEU A N 1
ATOM 1514 C CA . LEU A 1 186 ? -0.599 -6.444 6.321 1.00 95.19 186 LEU A CA 1
ATOM 1515 C C . LEU A 1 186 ? -1.981 -6.201 6.928 1.00 95.19 186 LEU A C 1
ATOM 1517 O O . LEU A 1 186 ? -2.253 -6.676 8.025 1.00 95.19 186 LEU A O 1
ATOM 1521 N N . ILE A 1 187 ? -2.862 -5.499 6.218 1.00 94.81 187 ILE A N 1
ATOM 1522 C CA . ILE A 1 187 ? -4.221 -5.230 6.683 1.00 94.81 187 ILE A CA 1
ATOM 1523 C C . ILE A 1 187 ? -5.039 -6.519 6.675 1.00 94.81 187 ILE A C 1
ATOM 1525 O O . ILE A 1 187 ? -5.628 -6.886 7.694 1.00 94.81 187 ILE A O 1
ATOM 1529 N N . ILE A 1 188 ? -4.978 -7.263 5.569 1.00 92.06 188 ILE A N 1
ATOM 1530 C CA . ILE A 1 188 ? -5.586 -8.594 5.456 1.00 92.06 188 ILE A CA 1
ATOM 1531 C C . ILE A 1 188 ? -5.073 -9.504 6.577 1.00 92.06 188 ILE A C 1
ATOM 1533 O O . ILE A 1 188 ? -5.862 -10.188 7.227 1.00 92.06 188 ILE A O 1
ATOM 1537 N N . HIS A 1 189 ? -3.768 -9.478 6.854 1.00 92.06 189 HIS A N 1
ATOM 1538 C CA . HIS A 1 189 ? -3.166 -10.292 7.905 1.00 92.06 189 HIS A CA 1
ATOM 1539 C C . HIS A 1 189 ? -3.629 -9.897 9.317 1.00 92.06 189 HIS A C 1
ATOM 1541 O O . HIS A 1 189 ? -4.108 -10.746 10.066 1.00 92.06 189 HIS A O 1
ATOM 1547 N N . TYR A 1 190 ? -3.508 -8.622 9.695 1.00 93.31 190 TYR A N 1
ATOM 1548 C CA . TYR A 1 190 ? -3.766 -8.183 11.070 1.00 93.31 190 TYR A CA 1
ATOM 1549 C C . TYR A 1 190 ? -5.247 -8.132 11.437 1.00 93.31 190 TYR A C 1
ATOM 1551 O O . TYR A 1 190 ? -5.592 -8.388 12.591 1.00 93.31 190 TYR A O 1
ATOM 1559 N N . PHE A 1 191 ? -6.110 -7.815 10.474 1.00 91.06 191 PHE A N 1
ATOM 1560 C CA . PHE A 1 191 ? -7.546 -7.639 10.694 1.00 91.06 191 PHE A CA 1
ATOM 1561 C C . PHE A 1 191 ? -8.379 -8.788 10.116 1.00 91.06 191 PHE A C 1
ATOM 1563 O O . PHE A 1 191 ? -9.601 -8.803 10.258 1.00 91.06 191 PHE A O 1
ATOM 1570 N N . SER A 1 192 ? -7.729 -9.779 9.490 1.00 88.44 192 SER A N 1
ATOM 1571 C CA . SER A 1 192 ? -8.372 -10.957 8.895 1.00 88.44 192 SER A CA 1
ATOM 1572 C C . SER A 1 192 ? -9.447 -10.622 7.853 1.00 88.44 192 SER A C 1
ATOM 1574 O O . SER A 1 192 ? -10.385 -11.401 7.679 1.00 88.44 192 SER A O 1
ATOM 1576 N N . ILE A 1 193 ? -9.338 -9.479 7.176 1.00 83.94 193 ILE A N 1
ATOM 1577 C CA . ILE A 1 193 ? -10.351 -8.962 6.245 1.00 83.94 193 ILE A CA 1
ATOM 1578 C C . ILE A 1 193 ? -10.553 -9.928 5.074 1.00 83.94 193 ILE A C 1
ATOM 1580 O O . ILE A 1 193 ? -9.596 -10.525 4.581 1.00 83.94 193 ILE A O 1
ATOM 1584 N N . SER A 1 194 ? -11.809 -10.104 4.647 1.00 80.88 194 SER A N 1
ATOM 1585 C CA . SER A 1 194 ? -12.091 -10.857 3.421 1.00 80.88 194 SER A CA 1
ATOM 1586 C C . SER A 1 194 ? -11.592 -10.065 2.213 1.00 80.88 194 SER A C 1
ATOM 1588 O O . SER A 1 194 ? -11.857 -8.865 2.153 1.00 80.88 194 SER A O 1
ATOM 1590 N N . PRO A 1 195 ? -10.945 -10.695 1.219 1.00 71.62 195 PRO A N 1
ATOM 1591 C CA . PRO A 1 195 ? -10.533 -9.999 0.002 1.00 71.62 195 PRO A CA 1
ATOM 1592 C C . PRO A 1 195 ? -11.697 -9.318 -0.737 1.00 71.62 195 PRO A C 1
ATOM 1594 O O . PRO A 1 195 ? -11.439 -8.410 -1.520 1.00 71.62 195 PRO A O 1
ATOM 1597 N N . ASP A 1 196 ? -12.949 -9.702 -0.479 1.00 78.38 196 ASP A N 1
ATOM 1598 C CA . ASP A 1 196 ? -14.146 -9.124 -1.108 1.00 78.38 196 ASP A CA 1
ATOM 1599 C C . ASP A 1 196 ? -14.589 -7.784 -0.498 1.00 78.38 196 ASP A C 1
ATOM 1601 O O . ASP A 1 196 ? -15.433 -7.098 -1.067 1.00 78.38 196 ASP A O 1
ATOM 1605 N N . VAL A 1 197 ? -14.035 -7.394 0.655 1.00 79.81 197 VAL A N 1
ATOM 1606 C CA . VAL A 1 197 ? -14.360 -6.112 1.292 1.00 79.81 197 VAL A CA 1
ATOM 1607 C C . VAL A 1 197 ? -13.737 -4.971 0.490 1.00 79.81 197 VAL A C 1
ATOM 1609 O O . VAL A 1 197 ? -12.545 -4.997 0.170 1.00 79.81 197 VAL A O 1
ATOM 1612 N N . SER A 1 198 ? -14.553 -3.967 0.177 1.00 78.88 198 SER A N 1
ATOM 1613 C CA . SER A 1 198 ? -14.151 -2.770 -0.566 1.00 78.88 198 SER A CA 1
ATOM 1614 C C . SER A 1 198 ? -13.954 -1.538 0.314 1.00 78.88 198 SER A C 1
ATOM 1616 O O . SER A 1 198 ? -13.304 -0.599 -0.125 1.00 78.88 198 SER A O 1
ATOM 1618 N N . GLU A 1 199 ? -14.489 -1.530 1.538 1.00 83.00 199 GLU A N 1
ATOM 1619 C CA . GLU A 1 199 ? -14.570 -0.328 2.373 1.00 83.00 199 GLU A CA 1
ATOM 1620 C C . GLU A 1 199 ? -14.126 -0.579 3.816 1.00 83.00 199 GLU A C 1
ATOM 1622 O O . GLU A 1 199 ? -14.234 -1.687 4.351 1.00 83.00 199 GLU A O 1
ATOM 1627 N N . VAL A 1 200 ? -13.641 0.483 4.458 1.00 85.44 200 VAL A N 1
ATOM 1628 C CA . VAL A 1 200 ? -13.286 0.498 5.877 1.00 85.44 200 VAL A CA 1
ATOM 1629 C C . VAL A 1 200 ? -14.504 0.926 6.696 1.00 85.44 200 VAL A C 1
ATOM 1631 O O . VAL A 1 200 ? -15.030 2.026 6.532 1.00 85.44 200 VAL A O 1
ATOM 1634 N N . PHE A 1 201 ? -14.951 0.073 7.620 1.00 86.62 201 PHE A N 1
ATOM 1635 C CA . PHE A 1 201 ? -16.015 0.441 8.554 1.00 86.62 201 PHE A CA 1
ATOM 1636 C C . PHE A 1 201 ? -15.532 1.525 9.514 1.00 86.62 201 PHE A C 1
ATOM 1638 O O . PHE A 1 201 ? -14.500 1.362 10.162 1.00 86.62 201 PHE A O 1
ATOM 1645 N N . ARG A 1 202 ? -16.318 2.595 9.662 1.00 91.88 202 ARG A N 1
ATOM 1646 C CA . ARG A 1 202 ? -16.028 3.739 10.542 1.00 91.88 202 ARG A CA 1
ATOM 1647 C C . ARG A 1 202 ? -16.319 3.421 12.009 1.00 91.88 202 ARG A C 1
ATOM 1649 O O . ARG A 1 202 ? -17.172 4.047 12.624 1.00 91.88 202 ARG A O 1
ATOM 1656 N N . ILE A 1 203 ? -15.637 2.411 12.531 1.00 91.62 203 ILE A N 1
ATOM 1657 C CA . ILE A 1 203 ? -15.720 1.974 13.922 1.00 91.62 203 ILE A CA 1
ATOM 1658 C C . ILE A 1 203 ? -14.403 2.341 14.588 1.00 91.62 203 ILE A C 1
ATOM 1660 O O . ILE A 1 203 ? -13.344 1.920 14.130 1.00 91.62 203 ILE A O 1
ATOM 1664 N N . THR A 1 204 ? -14.467 3.099 15.673 1.00 94.25 204 THR A N 1
ATOM 1665 C CA . THR A 1 204 ? -13.301 3.540 16.445 1.00 94.25 204 THR A CA 1
ATOM 1666 C C . THR A 1 204 ? -13.020 2.604 17.617 1.00 94.25 204 THR A C 1
ATOM 1668 O O . THR A 1 204 ? -13.899 1.925 18.153 1.00 94.25 204 THR A O 1
ATOM 1671 N N . SER A 1 205 ? -11.772 2.583 18.072 1.00 93.19 205 SER A N 1
ATOM 1672 C CA . SER A 1 205 ? -11.364 1.859 19.281 1.00 93.19 205 SER A CA 1
ATOM 1673 C C . SER A 1 205 ? -12.085 2.379 20.523 1.00 93.19 205 SER A C 1
ATOM 1675 O O . SER A 1 205 ? -12.404 1.586 21.405 1.00 93.19 205 SER A O 1
ATOM 1677 N N . VAL A 1 206 ? -12.394 3.678 20.577 1.00 92.81 206 VAL A N 1
ATOM 1678 C CA . VAL A 1 206 ? -13.165 4.295 21.666 1.00 92.81 206 VAL A CA 1
ATOM 1679 C C . VAL A 1 206 ? -14.575 3.712 21.734 1.00 92.81 206 VAL A C 1
ATOM 1681 O O . VAL A 1 206 ? -15.005 3.313 22.812 1.00 92.81 206 VAL A O 1
ATOM 1684 N N . GLU A 1 207 ? -15.267 3.594 20.599 1.00 92.38 207 GLU A N 1
ATOM 1685 C CA . GLU A 1 207 ? -16.597 2.973 20.545 1.00 92.38 207 GLU A CA 1
ATOM 1686 C C . GLU A 1 207 ? -16.550 1.510 20.994 1.00 92.38 207 GLU A C 1
ATOM 1688 O O . GLU A 1 207 ? -17.360 1.093 21.819 1.00 92.38 207 GLU A O 1
ATOM 1693 N N . ILE A 1 208 ? -15.556 0.741 20.531 1.00 93.00 208 ILE A N 1
ATOM 1694 C CA . ILE A 1 208 ? -15.368 -0.651 20.966 1.00 93.00 208 ILE A CA 1
ATOM 1695 C C . ILE A 1 208 ? -15.138 -0.740 22.478 1.00 93.00 208 ILE A C 1
ATOM 1697 O O . ILE A 1 208 ? -15.721 -1.601 23.134 1.00 93.00 208 ILE A O 1
ATOM 1701 N N . ILE A 1 209 ? -14.310 0.138 23.050 1.00 91.19 209 ILE A N 1
ATOM 1702 C CA . ILE A 1 209 ? -14.059 0.170 24.497 1.00 91.19 209 ILE A CA 1
ATOM 1703 C C . ILE A 1 209 ? -15.348 0.485 25.263 1.00 91.19 209 ILE A C 1
ATOM 1705 O O . ILE A 1 209 ? -15.631 -0.194 26.251 1.00 91.19 209 ILE A O 1
ATOM 1709 N N . SER A 1 210 ? -16.141 1.454 24.802 1.00 90.38 210 SER A N 1
ATOM 1710 C CA . SER A 1 210 ? -17.435 1.782 25.411 1.00 90.38 210 SER A CA 1
ATOM 1711 C C . SER A 1 210 ? -18.397 0.594 25.373 1.00 90.38 210 SER A C 1
ATOM 1713 O O . SER A 1 210 ? -18.934 0.222 26.414 1.00 90.38 210 SER A O 1
ATOM 1715 N N . PHE A 1 211 ? -18.542 -0.077 24.226 1.00 89.69 211 PHE A N 1
ATOM 1716 C CA . PHE A 1 211 ? -19.407 -1.257 24.115 1.00 89.69 211 PHE A CA 1
ATOM 1717 C C . PHE A 1 211 ? -18.943 -2.420 24.994 1.00 89.69 211 PHE A C 1
ATOM 1719 O O . PHE A 1 211 ? -19.766 -3.128 25.573 1.00 89.69 211 PHE A O 1
ATOM 1726 N N . LEU A 1 212 ? -17.630 -2.627 25.127 1.00 88.69 212 LEU A N 1
ATOM 1727 C CA . LEU A 1 212 ? -17.090 -3.641 26.033 1.00 88.69 212 LEU A CA 1
ATOM 1728 C C . LEU A 1 212 ? -17.373 -3.300 27.500 1.00 88.69 212 LEU A C 1
ATOM 1730 O O . LEU A 1 212 ? -17.708 -4.199 28.268 1.00 88.69 212 LEU A O 1
ATOM 1734 N N . ALA A 1 213 ? -17.267 -2.027 27.887 1.00 87.81 213 ALA A N 1
ATOM 1735 C CA . ALA A 1 213 ? -17.594 -1.582 29.239 1.00 87.81 213 ALA A CA 1
ATOM 1736 C C . ALA A 1 213 ? -19.082 -1.802 29.558 1.00 87.81 213 ALA A C 1
ATOM 1738 O O . ALA A 1 213 ? -19.400 -2.413 30.578 1.00 87.81 213 ALA A O 1
ATOM 1739 N N . GLU A 1 214 ? -19.974 -1.400 28.648 1.00 88.75 214 GLU A N 1
ATOM 1740 C CA . GLU A 1 214 ? -21.420 -1.636 28.758 1.00 88.75 214 GLU A CA 1
ATOM 1741 C C . GLU A 1 214 ? -21.738 -3.134 28.877 1.00 88.75 214 GLU A C 1
ATOM 1743 O O . GLU A 1 214 ? -22.443 -3.556 29.796 1.00 88.75 214 GLU A O 1
ATOM 1748 N N . TYR A 1 215 ? -21.141 -3.965 28.016 1.00 84.19 215 TYR A N 1
ATOM 1749 C CA . TYR A 1 215 ? -21.312 -5.418 28.063 1.00 84.19 215 TYR A CA 1
ATOM 1750 C C . TYR A 1 215 ? -20.847 -6.025 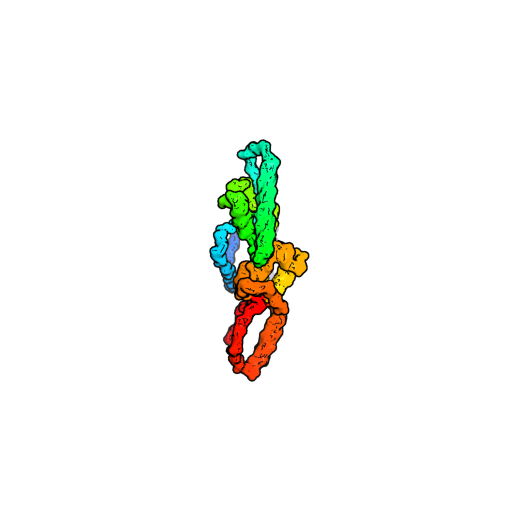29.396 1.00 84.19 215 TYR A C 1
ATOM 1752 O O . TYR A 1 215 ? -21.516 -6.899 29.947 1.00 84.19 215 TYR A O 1
ATOM 1760 N N . MET A 1 216 ? -19.712 -5.574 29.939 1.00 82.44 216 MET A N 1
ATOM 1761 C CA . MET A 1 216 ? -19.191 -6.066 31.221 1.00 82.44 216 MET A CA 1
ATOM 1762 C C . MET A 1 216 ? -20.077 -5.678 32.412 1.00 82.44 216 MET A C 1
ATOM 1764 O O . MET A 1 216 ? -20.165 -6.435 33.385 1.00 82.44 216 MET A O 1
ATOM 1768 N N . ASP A 1 217 ? -20.741 -4.526 32.353 1.00 81.12 217 ASP A N 1
ATOM 1769 C CA . ASP A 1 217 ? -21.686 -4.101 33.386 1.00 81.12 217 ASP A CA 1
ATOM 1770 C C . ASP A 1 217 ? -23.036 -4.833 33.290 1.00 81.12 217 ASP A C 1
ATOM 1772 O O . ASP A 1 217 ? -23.648 -5.134 34.324 1.00 81.12 217 ASP A O 1
ATOM 1776 N N . ASP A 1 218 ? -23.446 -5.222 32.081 1.00 71.56 218 ASP A N 1
ATOM 1777 C CA . ASP A 1 218 ? -24.646 -6.025 31.829 1.00 71.56 218 ASP A CA 1
ATOM 1778 C C . ASP A 1 218 ? -24.453 -7.532 32.099 1.00 71.56 218 ASP A C 1
ATOM 1780 O O . ASP A 1 218 ? -25.374 -8.191 32.598 1.00 71.56 218 ASP A O 1
ATOM 1784 N N . ASP A 1 219 ? -23.268 -8.106 31.857 1.00 61.34 219 ASP A N 1
ATOM 1785 C CA . ASP A 1 219 ? -22.983 -9.530 32.131 1.00 61.34 219 ASP A CA 1
ATOM 1786 C C . ASP A 1 219 ? -22.876 -9.826 33.640 1.00 61.34 219 ASP A C 1
ATOM 1788 O O . ASP A 1 219 ? -23.234 -10.920 34.089 1.00 61.34 219 ASP A O 1
ATOM 1792 N N . LYS A 1 220 ? -22.556 -8.818 34.475 1.00 57.12 220 LYS A N 1
ATOM 1793 C CA . LYS A 1 220 ? -22.796 -8.892 35.936 1.00 57.12 220 LYS A CA 1
ATOM 1794 C C . LYS A 1 220 ? -24.270 -9.157 36.269 1.00 57.12 220 LYS A C 1
ATOM 1796 O O . LYS A 1 220 ? -24.572 -9.589 37.381 1.00 57.12 220 LYS A O 1
ATOM 1801 N N . ARG A 1 221 ? -25.198 -8.896 35.338 1.00 54.56 221 ARG A N 1
ATOM 1802 C CA . ARG A 1 221 ? -26.645 -9.038 35.537 1.00 54.56 221 ARG A CA 1
ATOM 1803 C C . ARG A 1 221 ? -27.242 -10.252 34.827 1.00 54.56 221 ARG A C 1
ATOM 1805 O O . ARG A 1 221 ? -28.189 -10.810 35.382 1.00 54.56 221 ARG A O 1
ATOM 1812 N N . ARG A 1 222 ? -26.746 -10.703 33.663 1.00 58.69 222 ARG A N 1
ATOM 1813 C CA . ARG A 1 222 ? -27.270 -11.901 32.960 1.00 58.69 222 ARG A CA 1
ATOM 1814 C C . ARG A 1 222 ? -26.248 -12.560 32.020 1.00 58.69 222 ARG A C 1
ATOM 1816 O O . ARG A 1 222 ? -26.071 -12.102 30.900 1.00 58.69 222 ARG A O 1
ATOM 1823 N N . ARG A 1 223 ? -25.760 -13.751 32.390 1.00 53.09 223 ARG A N 1
ATOM 1824 C CA . ARG A 1 223 ? -25.042 -14.663 31.478 1.00 53.09 223 ARG A CA 1
ATOM 1825 C C . ARG A 1 223 ? -25.974 -15.178 30.378 1.00 53.09 223 ARG A C 1
ATOM 1827 O O . ARG A 1 223 ? -26.700 -16.152 30.592 1.00 53.09 223 ARG A O 1
ATOM 1834 N N . LYS A 1 224 ? -25.974 -14.559 29.197 1.00 60.00 224 LYS A N 1
ATOM 1835 C CA . LYS A 1 224 ? -26.664 -15.096 28.011 1.00 60.00 224 LYS A CA 1
ATOM 1836 C C . LYS A 1 224 ? -25.660 -15.467 26.925 1.00 60.00 224 LYS A C 1
ATOM 1838 O O . LYS A 1 224 ? -24.824 -14.667 26.532 1.00 60.00 224 LYS A O 1
ATOM 1843 N N . LYS A 1 225 ? -25.778 -16.707 26.440 1.00 59.34 225 LYS A N 1
ATOM 1844 C CA . LYS A 1 225 ? -25.054 -17.228 25.273 1.00 59.34 225 LYS A CA 1
ATOM 1845 C C . LYS A 1 225 ? -25.485 -16.483 24.008 1.00 59.34 225 LYS A C 1
ATOM 1847 O O . LYS A 1 225 ? -26.679 -16.257 23.821 1.00 59.34 225 LYS A O 1
ATOM 1852 N N . SER A 1 226 ? -24.536 -16.204 23.122 1.00 58.94 226 SER A N 1
ATOM 1853 C CA . SER A 1 226 ? -24.805 -15.745 21.762 1.00 58.94 226 SER A CA 1
ATOM 1854 C C . SER A 1 226 ? -25.017 -16.929 20.808 1.00 58.94 226 SER A C 1
ATOM 1856 O O . SER A 1 226 ? -24.271 -17.911 20.842 1.00 58.94 226 SER A O 1
ATOM 1858 N N . PRO A 1 227 ? -26.018 -16.839 19.925 1.00 62.75 227 PRO A N 1
ATOM 1859 C CA . PRO A 1 227 ? -25.941 -17.396 18.588 1.00 62.75 227 PRO A CA 1
ATOM 1860 C C . PRO A 1 227 ? -25.984 -16.239 17.582 1.00 62.75 227 PRO A C 1
ATOM 1862 O O . PRO A 1 227 ? -26.895 -15.414 17.616 1.00 62.75 227 PRO A O 1
ATOM 1865 N N . GLY A 1 228 ? -25.005 -16.157 16.687 1.00 57.31 228 GLY A N 1
ATOM 1866 C CA . GLY A 1 228 ? -25.017 -15.140 15.642 1.00 57.31 228 GLY A CA 1
ATOM 1867 C C . GLY A 1 228 ? -23.810 -15.235 14.727 1.00 57.31 228 GLY A C 1
ATOM 1868 O O . GLY A 1 228 ? -22.700 -15.506 15.180 1.00 57.31 228 GLY A O 1
ATOM 1869 N N . THR A 1 229 ? -24.059 -15.045 13.437 1.00 57.38 229 THR A N 1
ATOM 1870 C CA . THR A 1 229 ? -23.058 -14.947 12.374 1.00 57.38 229 THR A CA 1
ATOM 1871 C C . THR A 1 229 ? -21.990 -13.912 12.722 1.00 57.38 229 THR A C 1
ATOM 1873 O O . THR A 1 229 ? -22.300 -12.795 13.122 1.00 57.38 229 THR A O 1
ATOM 1876 N N . THR A 1 230 ? -20.721 -14.290 12.582 1.00 60.84 230 THR A N 1
ATOM 1877 C CA . THR A 1 230 ? -19.575 -13.416 12.849 1.00 60.84 230 THR A CA 1
ATOM 1878 C C . THR A 1 230 ? -19.255 -12.575 11.616 1.00 60.84 230 THR A C 1
ATOM 1880 O O . THR A 1 230 ? -18.723 -13.103 10.637 1.00 60.84 230 THR A O 1
ATOM 1883 N N . GLU A 1 231 ? -19.550 -11.278 11.661 1.00 69.69 231 GLU A N 1
ATOM 1884 C CA . GLU A 1 231 ? -19.089 -10.313 10.658 1.00 69.69 231 GLU A CA 1
ATOM 1885 C C . GLU A 1 231 ? -17.681 -9.804 11.002 1.00 69.69 231 GLU A C 1
ATOM 1887 O O . GLU A 1 231 ? -17.345 -9.580 12.167 1.00 69.69 231 GLU A O 1
ATOM 1892 N N . LYS A 1 232 ? -16.824 -9.634 9.987 1.00 79.31 232 LYS A N 1
ATOM 1893 C CA . LYS A 1 232 ? -15.449 -9.145 10.167 1.00 79.31 232 LYS A CA 1
ATOM 1894 C C . LYS A 1 232 ? -15.395 -7.630 9.993 1.00 79.31 232 LYS A C 1
ATOM 1896 O O . LYS A 1 232 ? -15.202 -7.133 8.892 1.00 79.31 232 LYS A O 1
ATOM 1901 N N . LEU A 1 233 ? -15.518 -6.915 11.105 1.00 83.81 233 LEU A N 1
ATOM 1902 C CA . LEU A 1 233 ? -15.640 -5.451 11.152 1.00 83.81 233 LEU A CA 1
ATOM 1903 C C . LEU A 1 233 ? -14.307 -4.683 11.050 1.00 83.81 233 LEU A C 1
ATOM 1905 O O . LEU A 1 233 ? -14.269 -3.482 11.288 1.00 83.81 233 LEU A O 1
ATOM 1909 N N . GLY A 1 234 ? -13.190 -5.357 10.757 1.00 83.81 234 GLY A N 1
ATOM 1910 C CA . GLY A 1 234 ? -11.873 -4.710 10.754 1.00 83.81 234 GLY A CA 1
ATOM 1911 C C . GLY A 1 234 ? -11.389 -4.316 12.155 1.00 83.81 234 GLY A C 1
ATOM 1912 O O . GLY A 1 234 ? -10.700 -3.314 12.315 1.00 83.81 234 GLY A O 1
ATOM 1913 N N . VAL A 1 235 ? -11.743 -5.097 13.180 1.00 88.38 235 VAL A N 1
ATOM 1914 C CA . VAL A 1 235 ? -11.330 -4.874 14.573 1.00 88.38 235 VAL A CA 1
ATOM 1915 C C . VAL A 1 235 ? -10.365 -5.974 15.007 1.00 88.38 235 VAL A C 1
ATOM 1917 O O . VAL A 1 235 ? -10.633 -7.162 14.830 1.00 88.38 235 VAL A O 1
ATOM 1920 N N . ARG A 1 236 ? -9.248 -5.576 15.612 1.00 88.75 236 ARG A N 1
ATOM 1921 C CA . ARG A 1 236 ? -8.245 -6.459 16.204 1.00 88.75 236 ARG A CA 1
ATOM 1922 C C . ARG A 1 236 ? -8.210 -6.246 17.714 1.00 88.75 236 ARG A C 1
ATOM 1924 O O . ARG A 1 236 ? -7.893 -5.154 18.179 1.00 88.75 236 ARG A O 1
ATOM 1931 N N . ILE A 1 237 ? -8.479 -7.309 18.469 1.00 87.06 237 ILE A N 1
ATOM 1932 C CA . ILE A 1 237 ? -8.407 -7.323 19.936 1.00 87.06 237 ILE A CA 1
ATOM 1933 C C . ILE A 1 237 ? -7.362 -8.357 20.354 1.00 87.06 237 ILE A C 1
ATOM 1935 O O . ILE A 1 237 ? -7.538 -9.557 20.152 1.00 87.06 237 ILE A O 1
ATOM 1939 N N . GLN A 1 238 ? -6.258 -7.895 20.932 1.00 82.19 238 GLN A N 1
ATOM 1940 C CA . GLN A 1 238 ? -5.313 -8.757 21.634 1.00 82.19 238 GLN A CA 1
ATOM 1941 C C . GLN A 1 238 ? -5.816 -9.042 23.049 1.00 82.19 238 GLN A C 1
ATOM 1943 O O . GLN A 1 238 ? -6.484 -8.204 23.654 1.00 82.19 238 GLN A O 1
ATOM 1948 N N . SER A 1 239 ? -5.454 -10.211 23.594 1.00 74.44 239 SER A N 1
ATOM 1949 C CA . SER A 1 239 ? -5.778 -10.582 24.977 1.00 74.44 239 SER A CA 1
ATOM 1950 C C . SER A 1 239 ? -5.494 -9.419 25.924 1.00 74.44 239 SER A C 1
ATOM 1952 O O . SER A 1 239 ? -4.377 -8.896 25.939 1.00 74.44 239 SER A O 1
ATOM 1954 N N . LEU A 1 240 ? -6.501 -9.027 26.711 1.00 65.88 240 LEU A N 1
ATOM 1955 C CA . LEU A 1 240 ? -6.409 -7.944 27.693 1.00 65.88 240 LEU A CA 1
ATOM 1956 C C . LEU A 1 240 ? -5.726 -8.385 29.000 1.00 65.88 240 LEU A C 1
ATOM 1958 O O . LEU A 1 240 ? -5.420 -7.548 29.848 1.00 65.88 240 LEU A O 1
ATOM 1962 N N . GLY A 1 241 ? -5.340 -9.663 29.106 1.00 57.25 241 GLY A N 1
ATOM 1963 C CA . GLY A 1 241 ? -4.567 -10.174 30.239 1.00 57.25 241 GLY A CA 1
ATOM 1964 C C . GLY A 1 241 ? -5.343 -10.162 31.554 1.00 57.25 241 GLY A C 1
ATOM 1965 O O . GLY A 1 241 ? -4.728 -10.073 32.611 1.00 57.25 241 GLY A O 1
ATOM 1966 N N . PHE A 1 242 ? -6.676 -10.239 31.499 1.00 49.31 242 PHE A N 1
ATOM 1967 C CA . PHE A 1 242 ? -7.472 -10.486 32.693 1.00 49.31 242 PHE A CA 1
ATOM 1968 C C . PHE A 1 242 ? -7.102 -11.873 33.228 1.00 49.31 242 PHE A C 1
ATOM 1970 O O . PHE A 1 242 ? -7.457 -12.892 32.636 1.00 49.31 242 PHE A O 1
ATOM 1977 N N . VAL A 1 243 ? -6.315 -11.898 34.305 1.00 42.84 243 VAL A N 1
ATOM 1978 C CA . VAL A 1 243 ? -6.129 -13.093 35.129 1.00 42.84 243 VAL A CA 1
ATOM 1979 C C . VAL A 1 243 ? -7.482 -13.346 35.788 1.00 42.84 243 VAL A C 1
ATOM 1981 O O . VAL A 1 243 ? -7.998 -12.462 36.472 1.00 42.84 243 VAL A O 1
ATOM 1984 N N . ALA A 1 244 ? -8.081 -14.492 35.468 1.00 37.50 244 ALA A N 1
ATOM 1985 C CA . ALA A 1 244 ? -9.344 -14.942 36.043 1.00 37.50 244 ALA A CA 1
ATOM 1986 C C . ALA A 1 244 ? -9.194 -15.294 37.528 1.00 37.50 244 ALA A C 1
ATOM 1988 O O . ALA A 1 244 ? -8.097 -15.770 37.907 1.00 37.50 244 ALA A O 1
#

Organism: NCBI:txid50273

Foldseek 3Di:
DDDDDDDDDDDDDDDDDDDDDDDDDDDDDDDDDDDDDDPDPDDPPDPPDPPPPPPPDPDPDDDDPDDPDPPPPVVVVLLVVLLVLLVVLLVVCQVVLAFDALVSSLVSSCVVVVHPDCVSSVDDQCSNVSSVLRNVLRVVLVVLLVVVLVVDQKDAPQVSQVVVCVVVVHPHPCVSSRGDPLNDPSLCVQQVDDPPDDDQAPDGSVNVVVVVVVVVVCVVPDDDDDDDDDDRRRMGHHDPPPPD

Sequence (244 aa):
MYGQPPHNSGSRRRSPPKPREQHRRFHQNSDHIHSSQSQNYYFPQNSYFPNQSSNFGYIPFHQNPGFQFSSRSSYGEVVERVDRAVIKVRRDLIEAGENVSAWKVSQAALVMLKAYSWDSLGVRMQQVPSLFQLIFTDGKINAFIHCFVAVQRITTLYDLEVAILRNEGVEQFEELDLGPLVKHPLIIHYFSISPDVSEVFRITSVEIISFLAEYMDDDKRRRKKSPGTTEKLGVRIQSLGFVA

Mean predicted aligned error: 16.04 Å

Radius of gyration: 34.41 Å; Cα contacts (8 Å, |Δi|>4): 178; chains: 1; bounding box: 93×38×121 Å

pLDDT: mean 73.55, std 26.95, range [25.22, 98.62]

Solvent-accessible surface area (backbone atoms only — not comparable to full-atom values): 15906 Å² total; per-residue (Å²): 135,89,85,88,87,84,87,82,88,84,90,82,91,82,86,85,83,87,82,84,90,76,90,80,84,87,81,85,87,83,87,86,81,91,75,80,84,78,80,79,79,76,74,82,81,68,87,87,56,84,86,69,82,75,75,84,61,90,74,79,88,76,79,80,91,83,74,93,76,94,44,78,66,58,56,52,53,49,42,51,55,51,30,52,39,36,52,49,42,46,50,56,35,42,76,68,63,30,54,53,42,48,65,60,35,52,54,51,25,31,59,75,71,74,42,96,46,53,74,78,68,74,48,58,66,79,71,22,64,64,52,34,52,39,42,51,52,48,52,49,53,53,51,48,53,54,54,55,62,71,78,40,52,60,40,21,51,33,53,50,50,56,51,49,28,65,73,72,73,45,94,51,67,60,80,71,70,35,22,51,68,69,55,30,69,67,47,29,65,70,34,64,47,60,88,84,55,87,76,78,51,92,48,47,46,67,58,53,51,51,53,51,52,53,49,57,62,47,47,78,72,53,90,72,86,86,86,76,87,85,78,81,70,32,60,33,75,52,86,86,74,79,81,128

Secondary structure (DSSP, 8-state):
--------------PPPPPPP-PPP---------PPPP--------TTS--------------------S-HHHHHHHHHHHHHHHHHHHHHHHHTTPPP-HHHHHHHHHHHHT-S-TGGGT--GGGSHHHHHHHHHHHHHHHHHHHHHHH-SEEEHHHHHHHHHHHHT-SSGGGGSS--GGG-HHHHHHH---TT--S-----HHHHHHHHHHHHHHHTT------------SEEE-------